Protein AF-A0A3D4WN07-F1 (afdb_monomer_lite)

Foldseek 3Di:
DLVCLLVLLVVLVVLLVVLVVVLVVLVPDDQDDDPVCPVLSVLSVLLNLLSVLLNLLSNLLSVLSVVLNPDDCPLCVLLSLLLVLLSLLSVLLSVLSSLLSVLSVLVSVVVVDPDPDDPVVVVSVVVNVVSLVVSLVSQLVSLVVSLVSLVVSVCVLCVNDPPDVVVLNVVLVVLSVCLNCLSPPDPPVVCVVPPDPPVCLLVVLSVLSNVLSVLSNCSSVVSSVVSCCSVPPDPDNSVPDDPCVSSVSSCSSNNSSSSSSSSSSSSSVSVVVVVVD

Radius of gyration: 20.55 Å; chains: 1; bounding box: 48×38×65 Å

pLDDT: mean 77.25, std 15.17, range [39.97, 95.69]

Secondary structure (DSSP, 8-state):
-HHHHHHHHHHHHHHHHHHHHHHHHHHHSPPP-STT-HHHHHHHHHHHHHHHHHHHHHHHHHHHHHHHHT--SSTTHHHHHHHHHHHHHHHHHHHHHHHHHHHHHHHHHHTT---SSTTHHHHHHHHHHHHHHHHHHHHHHHHHHHHHHHHHHHHHHTTT---SSTTHHHHHHHHHHHHHHHHHT-HHHHHHTT---GGGHHHHHHHHHHHHHHHHHHHHHHHHHHHHHHHHT--S-TTSS-THHHHHHHHHHHHHHHHHHHHHHHHHHHHHHTT--

Sequence (277 aa):
MIDAAGPLSQLAGVIAGFVFAGVIVLLSQPRPSTMGSQQTGSARLRALIPFFATFVAMGLNAYVFGLLAGEEIGDSCRRVWTAAAVASGMLAIGTVAAVCGIVLLVRAYLGREQLSVADNARTLDYLERTLTVTIRLLAVVAPGLLIQRVYEFLRVWYDGNLHGLGWMWIFVIAVGCVGIVAVTVNPRLVSRLVDGPADRQVDIFDRALFFAGVCTVLYSVAGTALVGFFLGVVPAEWNSTPSFVPWTVATLVVTLPTVAIIGYLYAIRGIVRLSDG

Structure (mmCIF, N/CA/C/O backbone):
data_AF-A0A3D4WN07-F1
#
_entry.id   AF-A0A3D4WN07-F1
#
loop_
_atom_site.group_PDB
_atom_site.id
_atom_site.type_symbol
_atom_site.label_atom_id
_atom_site.label_alt_id
_atom_site.label_comp_id
_atom_site.label_asym_id
_atom_site.label_entity_id
_atom_site.label_seq_id
_atom_site.pdbx_PDB_ins_code
_atom_site.Cartn_x
_atom_site.Cartn_y
_atom_site.Cartn_z
_atom_site.occupancy
_atom_site.B_iso_or_equiv
_atom_site.auth_seq_id
_atom_site.auth_comp_id
_atom_site.auth_asym_id
_atom_site.auth_atom_id
_atom_site.pdbx_PDB_model_num
ATOM 1 N N . MET A 1 1 ? 6.351 13.145 -13.037 1.00 61.50 1 MET A N 1
ATOM 2 C CA . MET A 1 1 ? 6.358 12.162 -11.922 1.00 61.50 1 MET A CA 1
ATOM 3 C C . MET A 1 1 ? 7.561 12.383 -11.021 1.00 61.50 1 MET A C 1
ATOM 5 O O . MET A 1 1 ? 7.361 12.465 -9.818 1.00 61.50 1 MET A O 1
ATOM 9 N N . ILE A 1 2 ? 8.764 12.542 -11.585 1.00 70.00 2 ILE A N 1
ATOM 10 C CA . ILE A 1 2 ? 9.983 12.865 -10.825 1.00 70.00 2 ILE A CA 1
ATOM 11 C C . ILE A 1 2 ? 9.819 14.152 -10.003 1.00 70.00 2 ILE A C 1
ATOM 13 O O . ILE A 1 2 ? 10.111 14.144 -8.814 1.00 70.00 2 ILE A O 1
ATOM 17 N N . ASP A 1 3 ? 9.189 15.190 -10.564 1.00 79.81 3 ASP A N 1
ATOM 18 C CA . ASP A 1 3 ? 8.926 16.444 -9.831 1.00 79.81 3 ASP A CA 1
ATOM 19 C C . ASP A 1 3 ? 8.076 16.249 -8.564 1.00 79.81 3 ASP A C 1
ATOM 21 O O . ASP A 1 3 ? 8.197 16.991 -7.593 1.00 79.81 3 ASP A O 1
ATOM 25 N N . ALA A 1 4 ? 7.214 15.227 -8.556 1.00 81.06 4 ALA A N 1
ATOM 26 C CA . ALA A 1 4 ? 6.387 14.886 -7.404 1.00 81.06 4 ALA A CA 1
ATOM 27 C C . ALA A 1 4 ? 7.084 13.913 -6.437 1.00 81.06 4 ALA A C 1
ATOM 29 O O . ALA A 1 4 ? 6.624 13.766 -5.308 1.00 81.06 4 ALA A O 1
ATOM 30 N N . ALA A 1 5 ? 8.181 13.259 -6.838 1.00 83.06 5 ALA A N 1
ATOM 31 C CA . ALA A 1 5 ? 8.874 12.267 -6.017 1.00 83.06 5 ALA A CA 1
ATOM 32 C C . ALA A 1 5 ? 9.474 12.892 -4.748 1.00 83.06 5 ALA A C 1
ATOM 34 O O . ALA A 1 5 ? 9.302 12.342 -3.663 1.00 83.06 5 ALA A O 1
ATOM 35 N N . GLY A 1 6 ? 10.084 14.078 -4.852 1.00 87.56 6 GLY A N 1
ATOM 36 C CA . GLY A 1 6 ? 10.612 14.812 -3.694 1.00 87.56 6 GLY A CA 1
ATOM 37 C C . GLY A 1 6 ? 9.535 15.133 -2.644 1.00 87.56 6 GLY A C 1
ATOM 38 O O . GLY A 1 6 ? 9.654 14.691 -1.498 1.00 87.56 6 GLY A O 1
ATOM 39 N N . PRO A 1 7 ? 8.442 15.828 -3.016 1.00 89.75 7 PRO A N 1
ATOM 40 C CA . PRO A 1 7 ? 7.317 16.075 -2.113 1.00 89.75 7 PRO A CA 1
ATOM 41 C C . PRO A 1 7 ? 6.691 14.795 -1.531 1.00 89.75 7 PRO A C 1
ATOM 43 O O . PRO A 1 7 ? 6.343 14.761 -0.350 1.00 89.75 7 PRO A O 1
ATOM 46 N N . LEU A 1 8 ? 6.572 13.722 -2.323 1.00 88.06 8 LEU A N 1
ATOM 47 C CA . LEU A 1 8 ? 6.038 12.436 -1.853 1.00 88.06 8 LEU A CA 1
ATOM 48 C C . LEU A 1 8 ? 6.973 11.737 -0.856 1.00 88.06 8 LEU A C 1
ATOM 50 O O . LEU A 1 8 ? 6.487 11.147 0.109 1.00 88.06 8 LEU A O 1
ATOM 54 N N . SER A 1 9 ? 8.292 11.838 -1.045 1.00 91.38 9 SER A N 1
ATOM 55 C CA . SER A 1 9 ? 9.294 11.343 -0.093 1.00 91.38 9 SER A CA 1
ATOM 56 C C . SER A 1 9 ? 9.154 12.041 1.261 1.00 91.38 9 SER A C 1
ATOM 58 O O . SER A 1 9 ? 9.056 11.378 2.295 1.00 91.38 9 SER A O 1
ATOM 60 N N . GLN A 1 10 ? 9.050 13.375 1.254 1.00 92.38 10 GLN A N 1
ATOM 61 C CA . GLN A 1 10 ? 8.862 14.168 2.470 1.00 92.38 10 GLN A CA 1
ATOM 62 C C . GLN A 1 10 ? 7.553 13.815 3.180 1.00 92.38 10 GLN A C 1
ATOM 64 O O . GLN A 1 10 ? 7.555 13.568 4.386 1.00 92.38 10 GLN A O 1
ATOM 69 N N . LEU A 1 11 ? 6.446 13.732 2.436 1.00 90.56 11 LEU A N 1
ATOM 70 C CA . LEU A 1 11 ? 5.147 13.344 2.983 1.00 90.56 11 LEU A CA 1
ATOM 71 C C . LEU A 1 11 ? 5.205 11.958 3.641 1.00 90.56 11 LEU A C 1
ATOM 73 O O . LEU A 1 11 ? 4.761 11.799 4.778 1.00 90.56 11 LEU A O 1
ATOM 77 N N . ALA A 1 12 ? 5.776 10.965 2.954 1.00 89.94 12 ALA A N 1
ATOM 78 C CA . ALA A 1 12 ? 5.927 9.615 3.490 1.00 89.94 12 ALA A CA 1
ATOM 79 C C . ALA A 1 12 ? 6.802 9.605 4.756 1.00 89.94 12 ALA A C 1
ATOM 81 O O . ALA A 1 12 ? 6.445 8.960 5.743 1.00 89.94 12 ALA A O 1
ATOM 82 N N . GLY A 1 13 ? 7.890 10.380 4.773 1.00 90.50 13 GLY A N 1
ATOM 83 C CA . GLY A 1 13 ? 8.758 10.533 5.940 1.00 90.50 13 GLY A CA 1
ATOM 84 C C . GLY A 1 13 ? 8.034 11.140 7.145 1.00 90.50 13 GLY A C 1
ATOM 85 O O . GLY A 1 13 ? 8.151 10.625 8.257 1.00 90.50 13 GLY A O 1
ATOM 86 N N . VAL A 1 14 ? 7.224 12.182 6.929 1.00 93.56 14 VAL A N 1
ATOM 87 C CA . VAL A 1 14 ? 6.410 12.807 7.986 1.00 93.56 14 VAL A CA 1
ATOM 88 C C . VAL A 1 14 ? 5.376 11.826 8.536 1.00 93.56 14 VAL A C 1
ATOM 90 O O . VAL A 1 14 ? 5.245 11.705 9.754 1.00 93.56 14 VAL A O 1
ATOM 93 N N . ILE A 1 15 ? 4.678 11.083 7.670 1.00 89.62 15 ILE A N 1
ATOM 94 C CA . ILE A 1 15 ? 3.710 10.063 8.103 1.00 89.62 15 ILE A CA 1
ATOM 95 C C . ILE A 1 15 ? 4.414 8.972 8.920 1.00 89.62 15 ILE A C 1
ATOM 97 O O . ILE A 1 15 ? 3.926 8.599 9.986 1.00 89.62 15 ILE A O 1
ATOM 101 N N . ALA A 1 16 ? 5.573 8.488 8.464 1.00 90.88 16 ALA A N 1
ATOM 102 C CA . ALA A 1 16 ? 6.355 7.492 9.190 1.00 90.88 16 ALA A CA 1
ATOM 103 C C . ALA A 1 16 ? 6.785 8.007 10.573 1.00 90.88 16 ALA A C 1
ATOM 105 O O . ALA A 1 16 ? 6.584 7.314 11.571 1.00 90.88 16 ALA A O 1
ATOM 106 N N . GLY A 1 17 ? 7.312 9.233 10.653 1.00 89.69 17 GLY A N 1
ATOM 107 C CA . GLY A 1 17 ? 7.715 9.860 11.914 1.00 89.69 17 GLY A CA 1
ATOM 108 C C . GLY A 1 17 ? 6.545 10.065 12.879 1.00 89.69 17 GLY A C 1
ATOM 109 O O . GLY A 1 17 ? 6.655 9.741 14.061 1.00 89.69 17 GLY A O 1
ATOM 110 N N . PHE A 1 18 ? 5.398 10.526 12.373 1.00 91.12 18 PHE A N 1
ATOM 111 C CA . PHE A 1 18 ? 4.176 10.683 13.163 1.00 91.12 18 PHE A CA 1
ATOM 112 C C . PHE A 1 18 ? 3.692 9.345 13.735 1.00 91.12 18 PHE A C 1
ATOM 114 O O . PHE A 1 18 ? 3.396 9.238 14.926 1.00 91.12 18 PHE A O 1
ATOM 121 N N . VAL A 1 19 ? 3.656 8.301 12.906 1.00 90.06 19 VAL A N 1
ATOM 122 C CA . VAL A 1 19 ? 3.249 6.960 13.337 1.00 90.06 19 VAL A CA 1
ATOM 123 C C . VAL A 1 19 ? 4.233 6.379 14.348 1.00 90.06 19 VAL A C 1
ATOM 125 O O . VAL A 1 19 ? 3.804 5.803 15.346 1.00 90.06 19 VAL A O 1
ATOM 128 N N . PHE A 1 20 ? 5.536 6.570 14.143 1.00 89.62 20 PHE A N 1
ATOM 129 C CA . PHE A 1 20 ? 6.558 6.154 15.099 1.00 89.62 20 PHE A CA 1
ATOM 130 C C . PHE A 1 20 ? 6.369 6.832 16.461 1.00 89.62 20 PHE A C 1
ATOM 132 O O . PHE A 1 20 ? 6.356 6.154 17.487 1.00 89.62 20 PHE A O 1
ATOM 139 N N . ALA A 1 21 ? 6.135 8.147 16.480 1.00 88.00 21 ALA A N 1
ATOM 140 C CA . ALA A 1 21 ? 5.827 8.867 17.712 1.00 88.00 21 ALA A CA 1
ATOM 141 C C . ALA A 1 21 ? 4.570 8.301 18.399 1.00 88.00 21 ALA A C 1
ATOM 143 O O . ALA A 1 21 ? 4.589 8.045 19.603 1.00 88.00 21 ALA A O 1
ATOM 144 N N . GLY A 1 22 ? 3.508 8.020 17.635 1.00 82.81 22 GLY A N 1
ATOM 145 C CA . GLY A 1 22 ? 2.294 7.378 18.147 1.00 82.81 22 GLY A CA 1
ATOM 146 C C . GLY A 1 22 ? 2.547 5.993 18.757 1.00 82.81 22 GLY A C 1
ATOM 147 O O . GLY A 1 22 ? 2.014 5.680 19.821 1.00 82.81 22 GLY A O 1
ATOM 148 N N . VAL A 1 23 ? 3.409 5.183 18.136 1.00 85.44 23 VAL A N 1
ATOM 149 C CA . VAL A 1 23 ? 3.842 3.877 18.661 1.00 85.44 23 VAL A CA 1
ATOM 150 C C . VAL A 1 23 ? 4.575 4.033 19.993 1.00 85.44 23 VAL A C 1
ATOM 152 O O . VAL A 1 23 ? 4.257 3.318 20.942 1.00 85.44 23 VAL A O 1
ATOM 155 N N . ILE A 1 24 ? 5.510 4.979 20.102 1.00 86.12 24 ILE A N 1
ATOM 156 C CA . ILE A 1 24 ? 6.238 5.230 21.354 1.00 86.12 24 ILE A CA 1
ATOM 157 C C . ILE A 1 24 ? 5.282 5.666 22.465 1.00 86.12 24 ILE A C 1
ATOM 159 O O . ILE A 1 24 ? 5.352 5.123 23.565 1.00 86.12 24 ILE A O 1
ATOM 163 N N . VAL A 1 25 ? 4.345 6.573 22.172 1.00 83.62 25 VAL A N 1
ATOM 164 C CA . VAL A 1 25 ? 3.319 7.002 23.136 1.00 83.62 25 VAL A CA 1
ATOM 165 C C . VAL A 1 25 ? 2.456 5.822 23.585 1.00 83.62 25 VAL A C 1
ATOM 167 O O . VAL A 1 25 ? 2.126 5.708 24.763 1.00 83.62 25 VAL A O 1
ATOM 170 N N . LEU A 1 26 ? 2.102 4.910 22.678 1.00 76.75 26 LEU A N 1
ATOM 171 C CA . LEU A 1 26 ? 1.334 3.714 23.025 1.00 76.75 26 LEU A CA 1
ATOM 172 C C . LEU A 1 26 ? 2.102 2.754 23.932 1.00 76.75 26 LEU A C 1
ATOM 174 O O . LEU A 1 26 ? 1.510 2.182 24.849 1.00 76.75 26 LEU A O 1
ATOM 178 N N . LEU A 1 27 ? 3.400 2.588 23.681 1.00 80.94 27 LEU A N 1
ATOM 179 C CA . LEU A 1 27 ? 4.283 1.728 24.466 1.00 80.94 27 LEU A CA 1
ATOM 180 C C . LEU A 1 27 ? 4.651 2.343 25.823 1.00 80.94 27 LEU A C 1
ATOM 182 O O . LEU A 1 27 ? 4.877 1.602 26.776 1.00 80.94 27 LEU A O 1
ATOM 186 N N . SER A 1 28 ? 4.681 3.674 25.936 1.00 81.00 28 SER A N 1
ATOM 187 C CA . SER A 1 28 ? 5.005 4.369 27.186 1.00 81.00 28 SER A CA 1
ATOM 188 C C . SER A 1 28 ? 3.854 4.380 28.195 1.00 81.00 28 SER A C 1
ATOM 190 O O . SER A 1 28 ? 4.057 4.740 29.353 1.00 81.00 28 SER A O 1
ATOM 192 N N . GLN A 1 29 ? 2.631 4.018 27.789 1.00 72.75 29 GLN A N 1
ATOM 193 C CA . GLN A 1 29 ? 1.500 3.953 28.711 1.00 72.75 29 GLN A CA 1
ATOM 194 C C . GLN A 1 29 ? 1.543 2.674 29.570 1.00 72.75 29 GLN A C 1
ATOM 196 O O . GLN A 1 29 ? 1.674 1.579 29.021 1.00 72.75 29 GLN A O 1
ATOM 201 N N . PRO A 1 30 ? 1.337 2.771 30.900 1.00 62.44 30 PRO A N 1
ATOM 202 C CA . PRO A 1 30 ? 1.294 1.608 31.783 1.00 62.44 30 PRO A CA 1
ATOM 203 C C . PRO A 1 30 ? 0.254 0.577 31.328 1.00 62.44 30 PRO A C 1
ATOM 205 O O . PRO A 1 30 ? -0.893 0.922 31.015 1.00 62.44 30 PRO A O 1
ATOM 208 N N . ARG A 1 31 ? 0.654 -0.700 31.305 1.00 59.12 31 ARG A N 1
ATOM 209 C CA . ARG A 1 31 ? -0.221 -1.830 30.965 1.00 59.12 31 ARG A CA 1
ATOM 210 C C . ARG A 1 31 ? -1.342 -1.913 32.019 1.00 59.12 31 ARG A C 1
ATOM 212 O O . ARG A 1 31 ? -1.016 -1.969 33.204 1.00 59.12 31 ARG A O 1
ATOM 219 N N . PRO A 1 32 ? -2.635 -1.892 31.642 1.00 53.62 32 PRO A N 1
ATOM 220 C CA . PRO A 1 32 ? -3.716 -1.987 32.619 1.00 53.62 32 PRO A CA 1
ATOM 221 C C . PRO A 1 32 ? -3.651 -3.353 33.320 1.00 53.62 32 PRO A C 1
ATOM 223 O O . PRO A 1 32 ? -3.557 -4.389 32.664 1.00 53.62 32 PRO A O 1
ATOM 226 N N . SER A 1 33 ? -3.607 -3.330 34.652 1.00 44.44 33 SER A N 1
ATOM 227 C CA . SER A 1 33 ? -3.209 -4.440 35.527 1.00 44.44 33 SER A CA 1
ATOM 228 C C . SER A 1 33 ? -4.378 -5.207 36.160 1.00 44.44 33 SER A C 1
ATOM 230 O O . SER A 1 33 ? -4.194 -5.862 37.182 1.00 44.44 33 SER A O 1
ATOM 232 N N . THR A 1 34 ? -5.582 -5.169 35.587 1.00 43.00 34 THR A N 1
ATOM 233 C CA . THR A 1 34 ? -6.771 -5.779 36.209 1.00 43.00 34 THR A CA 1
ATOM 234 C C . THR A 1 34 ? -7.441 -6.815 35.313 1.00 43.00 34 THR A C 1
ATOM 236 O O . THR A 1 34 ? -7.648 -6.605 34.128 1.00 43.00 34 THR A O 1
ATOM 239 N N . MET A 1 35 ? -7.817 -7.957 35.891 1.00 42.22 35 MET A N 1
ATOM 240 C CA . MET A 1 35 ? -8.358 -9.147 35.211 1.00 42.22 35 MET A CA 1
ATOM 241 C C . MET A 1 35 ? -9.639 -8.933 34.369 1.00 42.22 35 MET A C 1
ATOM 243 O O . MET A 1 35 ? -10.018 -9.832 33.631 1.00 42.22 35 MET A O 1
ATOM 247 N N . GLY A 1 36 ? -10.273 -7.752 34.397 1.00 42.31 36 GLY A N 1
ATOM 248 C CA . GLY A 1 36 ? -11.342 -7.359 33.460 1.00 42.31 36 GLY A CA 1
ATOM 249 C C . GLY A 1 36 ? -10.858 -6.654 32.178 1.00 42.31 36 GLY A C 1
ATOM 250 O O . GLY A 1 36 ? -11.645 -6.422 31.268 1.00 42.31 36 GLY A O 1
ATOM 251 N N . SER A 1 37 ? -9.566 -6.312 32.076 1.00 44.50 37 SER A N 1
ATOM 252 C CA . SER A 1 37 ? -8.971 -5.496 31.002 1.00 44.50 37 SER A CA 1
ATOM 253 C C . SER A 1 37 ? -8.241 -6.302 29.919 1.00 44.50 37 SER A C 1
ATOM 255 O O . SER A 1 37 ? -7.435 -5.753 29.162 1.00 44.50 37 SER A O 1
ATOM 257 N N . GLN A 1 38 ? -8.467 -7.616 29.846 1.00 48.12 38 GLN A N 1
ATOM 258 C CA . GLN A 1 38 ? -7.781 -8.487 28.885 1.00 48.12 38 GLN A CA 1
ATOM 259 C C . GLN A 1 38 ? -8.187 -8.148 27.435 1.00 48.12 38 GLN A C 1
ATOM 261 O O . GLN A 1 38 ? -7.332 -8.091 26.548 1.00 48.12 38 GLN A O 1
ATOM 266 N N . GLN A 1 39 ? -9.456 -7.774 27.212 1.00 49.41 39 GLN A N 1
ATOM 267 C CA . GLN A 1 39 ? -9.948 -7.267 25.924 1.00 49.41 39 GLN A CA 1
ATOM 268 C C . GLN A 1 39 ? -9.325 -5.911 25.545 1.00 49.41 39 GLN A C 1
ATOM 270 O O . GLN A 1 39 ? -8.860 -5.745 24.417 1.00 49.41 39 GLN A O 1
ATOM 275 N N . THR A 1 40 ? -9.215 -4.959 26.474 1.00 49.38 40 THR A N 1
ATOM 276 C CA . THR A 1 40 ? -8.638 -3.623 26.213 1.00 49.38 40 THR A CA 1
ATOM 277 C C . THR A 1 40 ? -7.120 -3.656 26.011 1.00 49.38 40 THR A C 1
ATOM 279 O O . THR A 1 40 ? -6.588 -2.919 25.177 1.00 49.38 40 THR A O 1
ATOM 282 N N . GLY A 1 41 ? -6.408 -4.549 26.709 1.00 51.00 41 GLY A N 1
ATOM 283 C CA . GLY A 1 41 ? -4.991 -4.826 26.457 1.00 51.00 41 GLY A CA 1
ATOM 284 C C . GLY A 1 41 ? -4.747 -5.413 25.063 1.00 51.00 41 GLY A C 1
ATOM 285 O O . GLY A 1 41 ? -3.813 -4.993 24.377 1.00 51.00 41 GLY A O 1
ATOM 286 N N . SER A 1 42 ? -5.624 -6.318 24.608 1.00 62.06 42 SER A N 1
ATOM 287 C CA . SER A 1 42 ? -5.562 -6.887 23.253 1.00 62.06 42 SER A CA 1
ATOM 288 C C . SER A 1 42 ? -5.813 -5.835 22.164 1.00 62.06 42 SER A C 1
ATOM 290 O O . SER A 1 42 ? -5.114 -5.821 21.156 1.00 62.06 42 SER A O 1
ATOM 292 N N . ALA A 1 43 ? -6.721 -4.878 22.390 1.00 65.75 43 ALA A N 1
ATOM 293 C CA . ALA A 1 43 ? -7.061 -3.838 21.416 1.00 65.75 43 ALA A CA 1
ATOM 294 C C . ALA A 1 43 ? -5.891 -2.883 21.105 1.00 65.75 43 ALA A C 1
ATOM 296 O O . ALA A 1 43 ? -5.688 -2.498 19.953 1.00 65.75 43 ALA A O 1
ATOM 297 N N . ARG A 1 44 ? -5.067 -2.546 22.107 1.00 68.00 44 ARG A N 1
ATOM 298 C CA . ARG A 1 44 ? -3.852 -1.731 21.906 1.00 68.00 44 ARG A CA 1
ATOM 299 C C . ARG A 1 44 ? -2.780 -2.480 21.122 1.00 68.00 44 ARG A C 1
ATOM 301 O O . ARG A 1 44 ? -2.180 -1.918 20.211 1.00 68.00 44 ARG A O 1
ATOM 308 N N . LEU A 1 45 ? -2.575 -3.755 21.451 1.00 72.19 45 LEU A N 1
ATOM 309 C CA . LEU A 1 45 ? -1.672 -4.642 20.714 1.00 72.19 45 LEU A CA 1
ATOM 310 C C . LEU A 1 45 ? -2.122 -4.810 19.256 1.00 72.19 45 LEU A C 1
ATOM 312 O O . LEU A 1 45 ? -1.288 -4.768 18.355 1.00 72.19 45 LEU A O 1
ATOM 316 N N . ARG A 1 46 ? -3.436 -4.894 19.010 1.00 79.31 46 ARG A N 1
ATOM 317 C CA . ARG A 1 46 ? -4.011 -4.903 17.657 1.00 79.31 46 ARG A CA 1
ATOM 318 C C . ARG A 1 46 ? -3.696 -3.627 16.894 1.00 79.31 46 ARG A C 1
ATOM 320 O O . ARG A 1 46 ? -3.255 -3.722 15.760 1.00 79.31 46 ARG A O 1
ATOM 327 N N . ALA A 1 47 ? -3.863 -2.448 17.497 1.00 81.50 47 ALA A N 1
ATOM 328 C CA . ALA A 1 47 ? -3.540 -1.174 16.845 1.00 81.50 47 ALA A CA 1
ATOM 329 C C . ALA A 1 47 ? -2.040 -1.027 16.518 1.00 81.50 47 ALA A C 1
ATOM 331 O O . ALA A 1 47 ? -1.679 -0.361 15.549 1.00 81.50 47 ALA A O 1
ATOM 332 N N . LEU A 1 48 ? -1.163 -1.687 17.279 1.00 84.62 48 LEU A N 1
ATOM 333 C CA . LEU A 1 48 ? 0.284 -1.640 17.070 1.00 84.62 48 LEU A CA 1
ATOM 334 C C . LEU A 1 48 ? 0.715 -2.277 15.739 1.00 84.62 48 LEU A C 1
ATOM 336 O O . LEU A 1 48 ? 1.621 -1.767 15.085 1.00 84.62 48 LEU A O 1
ATOM 340 N N . ILE A 1 49 ? 0.052 -3.360 15.318 1.00 87.56 49 ILE A N 1
ATOM 341 C CA . ILE A 1 49 ? 0.361 -4.095 14.079 1.00 87.56 49 ILE A CA 1
ATOM 342 C C . ILE A 1 49 ? 0.287 -3.189 12.832 1.00 87.56 49 ILE A C 1
ATOM 344 O O . ILE A 1 49 ? 1.292 -3.072 12.126 1.00 87.56 49 ILE A O 1
ATOM 348 N N . PRO A 1 50 ? -0.847 -2.524 12.526 1.00 89.94 50 PRO A N 1
ATOM 349 C CA . PRO A 1 50 ? -0.937 -1.628 11.382 1.00 89.94 50 PRO A CA 1
ATOM 350 C C . PRO A 1 50 ? -0.044 -0.394 11.529 1.00 89.94 50 PRO A C 1
ATOM 352 O O . PRO A 1 50 ? 0.478 0.067 10.519 1.00 89.94 50 PRO A O 1
ATOM 355 N N . PHE A 1 51 ? 0.202 0.120 12.740 1.00 90.69 5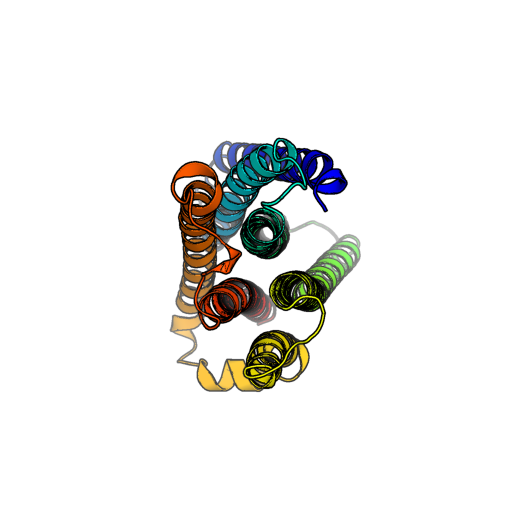1 PHE A N 1
ATOM 356 C CA . PHE A 1 51 ? 1.139 1.234 12.917 1.00 90.69 51 PHE A CA 1
ATOM 357 C C . PHE A 1 51 ? 2.580 0.840 12.599 1.00 90.69 51 PHE A C 1
ATOM 359 O O . PHE A 1 51 ? 3.255 1.550 11.859 1.00 90.69 51 PHE A O 1
ATOM 366 N N . PHE A 1 52 ? 3.047 -0.312 13.077 1.00 91.50 52 PHE A N 1
ATOM 367 C CA . PHE A 1 52 ? 4.381 -0.796 12.738 1.00 91.50 52 PHE A CA 1
ATOM 368 C C . PHE A 1 52 ? 4.508 -1.078 11.235 1.00 91.50 52 PHE A C 1
ATOM 370 O O . PHE A 1 52 ? 5.472 -0.652 10.601 1.00 91.50 52 PHE A O 1
ATOM 377 N N . ALA A 1 53 ? 3.497 -1.720 10.640 1.00 93.25 53 ALA A N 1
ATOM 378 C CA . ALA A 1 53 ? 3.449 -1.948 9.198 1.00 93.25 53 ALA A CA 1
ATOM 379 C C . ALA A 1 53 ? 3.487 -0.630 8.405 1.00 93.25 53 ALA A C 1
ATOM 381 O O . ALA A 1 53 ? 4.216 -0.528 7.422 1.00 93.25 53 ALA A O 1
ATOM 382 N N . THR A 1 54 ? 2.762 0.393 8.864 1.00 94.62 54 THR A N 1
ATOM 383 C CA . THR A 1 54 ? 2.775 1.739 8.273 1.00 94.62 54 THR A CA 1
ATOM 384 C C . THR A 1 54 ? 4.139 2.395 8.394 1.00 94.62 54 THR A C 1
ATOM 386 O O . THR A 1 54 ? 4.616 2.955 7.416 1.00 94.62 54 THR A O 1
ATOM 389 N N . PHE A 1 55 ? 4.771 2.335 9.569 1.00 94.44 55 PHE A N 1
ATOM 390 C CA . PHE A 1 55 ? 6.096 2.908 9.793 1.00 94.44 55 PHE A CA 1
ATOM 391 C C . PHE A 1 55 ? 7.120 2.321 8.819 1.00 94.44 55 PHE A C 1
ATOM 393 O O . PHE A 1 55 ? 7.823 3.069 8.145 1.00 94.44 55 PHE A O 1
ATOM 400 N N . VAL A 1 56 ? 7.148 0.992 8.690 1.00 94.88 56 VAL A N 1
ATOM 401 C CA . VAL A 1 56 ? 8.043 0.309 7.750 1.00 94.88 56 VAL A CA 1
ATOM 402 C C . VAL A 1 56 ? 7.698 0.677 6.308 1.00 94.88 56 VAL A C 1
ATOM 404 O O . VAL A 1 56 ? 8.587 1.068 5.556 1.00 94.88 56 VAL A O 1
ATOM 407 N N . ALA A 1 57 ? 6.420 0.599 5.924 1.00 95.38 57 ALA A N 1
ATOM 408 C CA . ALA A 1 57 ? 5.987 0.902 4.565 1.00 95.38 57 ALA A CA 1
ATOM 409 C C . ALA A 1 57 ? 6.318 2.340 4.165 1.00 95.38 57 ALA A C 1
ATOM 411 O O . ALA A 1 57 ? 6.946 2.557 3.136 1.00 95.38 57 ALA A O 1
ATOM 412 N N . MET A 1 58 ? 5.952 3.317 4.992 1.00 95.31 58 MET A N 1
ATOM 413 C CA . MET A 1 58 ? 6.156 4.736 4.712 1.00 95.31 58 MET A CA 1
ATOM 414 C C . MET A 1 58 ? 7.617 5.162 4.853 1.00 95.31 58 MET A C 1
ATOM 416 O O . MET A 1 58 ? 8.075 5.963 4.048 1.00 95.31 58 MET A O 1
ATOM 420 N N . GLY A 1 59 ? 8.371 4.610 5.807 1.00 93.81 59 GLY A N 1
ATOM 421 C CA . GLY A 1 59 ? 9.799 4.899 5.954 1.00 93.81 59 GLY A CA 1
ATOM 422 C C . GLY A 1 59 ? 10.610 4.402 4.758 1.00 93.81 59 GLY A C 1
ATOM 423 O O . GLY A 1 59 ? 11.390 5.153 4.173 1.00 93.81 59 GLY A O 1
ATOM 424 N N . LEU A 1 60 ? 10.362 3.161 4.329 1.00 95.12 60 LEU A N 1
ATOM 425 C CA . LEU A 1 60 ? 10.978 2.611 3.123 1.00 95.12 60 LEU A CA 1
ATOM 426 C C . LEU A 1 60 ? 10.502 3.330 1.857 1.00 95.12 60 LEU A C 1
ATOM 428 O O . LEU A 1 60 ? 11.295 3.591 0.957 1.00 95.12 60 LEU A O 1
ATOM 432 N N . ASN A 1 61 ? 9.227 3.713 1.797 1.00 94.94 61 ASN A N 1
ATOM 433 C CA . ASN A 1 61 ? 8.687 4.464 0.671 1.00 94.94 61 ASN A CA 1
ATOM 434 C C . ASN A 1 61 ? 9.279 5.882 0.584 1.00 94.94 61 ASN A C 1
ATOM 436 O O . ASN A 1 61 ? 9.545 6.362 -0.513 1.00 94.94 61 ASN A O 1
ATOM 440 N N . ALA A 1 62 ? 9.547 6.534 1.720 1.00 94.56 62 ALA A N 1
ATOM 441 C CA . ALA A 1 62 ? 10.247 7.815 1.765 1.00 94.56 62 ALA A CA 1
ATOM 442 C C . ALA A 1 62 ? 11.662 7.691 1.187 1.00 94.56 62 ALA A C 1
ATOM 444 O O . ALA A 1 62 ? 12.056 8.506 0.352 1.00 94.56 62 ALA A O 1
ATOM 445 N N . TYR A 1 63 ? 12.388 6.637 1.569 1.00 93.94 63 TYR A N 1
ATOM 446 C CA . TYR A 1 63 ? 13.698 6.317 1.002 1.00 93.94 63 TYR A CA 1
ATOM 447 C C . TYR A 1 63 ? 13.621 6.075 -0.513 1.00 93.94 63 TYR A C 1
ATOM 449 O O . TYR A 1 63 ? 14.346 6.712 -1.273 1.00 93.94 63 TYR A O 1
ATOM 457 N N . VAL A 1 64 ? 12.693 5.226 -0.965 1.00 93.25 64 VAL A N 1
ATOM 458 C CA . VAL A 1 64 ? 12.491 4.909 -2.387 1.00 93.25 64 VAL A CA 1
ATOM 459 C C . VAL A 1 64 ? 12.150 6.155 -3.209 1.00 93.25 64 VAL A C 1
ATOM 461 O O . VAL A 1 64 ? 12.767 6.386 -4.245 1.00 93.25 64 VAL A O 1
ATOM 464 N N . PHE A 1 65 ? 11.211 6.990 -2.760 1.00 92.25 65 PHE A N 1
ATOM 465 C CA . PHE A 1 65 ? 10.899 8.242 -3.453 1.00 92.25 65 PHE A CA 1
ATOM 466 C C . PHE A 1 65 ? 12.059 9.243 -3.412 1.00 92.25 65 PHE A C 1
ATOM 468 O O . PHE A 1 65 ? 12.217 10.011 -4.356 1.00 92.25 65 PHE A O 1
ATOM 475 N N . GLY A 1 66 ? 12.892 9.207 -2.367 1.00 90.25 66 GLY A N 1
ATOM 476 C CA . GLY A 1 66 ? 14.131 9.982 -2.296 1.00 90.25 66 GLY A CA 1
ATOM 477 C C . GLY A 1 66 ? 15.139 9.564 -3.368 1.00 90.25 66 GLY A C 1
ATOM 478 O O . GLY A 1 66 ? 15.711 10.428 -4.024 1.00 90.25 66 GLY A O 1
ATOM 479 N N . LEU A 1 67 ? 15.293 8.256 -3.610 1.00 89.75 67 LEU A N 1
ATOM 480 C CA . LEU A 1 67 ? 16.101 7.745 -4.724 1.00 89.75 67 LEU A CA 1
ATOM 481 C C . LEU A 1 67 ? 15.526 8.183 -6.076 1.00 89.75 67 LEU A C 1
ATOM 483 O O . LEU A 1 67 ? 16.253 8.702 -6.913 1.00 89.75 67 LEU A O 1
ATOM 487 N N . LEU A 1 68 ? 14.212 8.033 -6.269 1.00 89.25 68 LEU A N 1
ATOM 488 C CA . LEU A 1 68 ? 13.542 8.405 -7.521 1.00 89.25 68 LEU A CA 1
ATOM 489 C C . LEU A 1 68 ? 13.621 9.902 -7.832 1.00 89.25 68 LEU A C 1
ATOM 491 O O . LEU A 1 68 ? 13.609 10.274 -9.000 1.00 89.25 68 LEU A O 1
ATOM 495 N N . ALA A 1 69 ? 13.683 10.758 -6.810 1.00 87.25 69 ALA A N 1
ATOM 496 C CA . ALA A 1 69 ? 13.845 12.198 -6.985 1.00 87.25 69 ALA A CA 1
ATOM 497 C C . ALA A 1 69 ? 15.244 12.584 -7.497 1.00 87.25 69 ALA A C 1
ATOM 499 O O . ALA A 1 69 ? 15.397 13.663 -8.061 1.00 87.25 69 ALA A O 1
ATOM 500 N N . GLY A 1 70 ? 16.248 11.724 -7.295 1.00 81.12 70 GLY A N 1
ATOM 501 C CA . GLY A 1 70 ? 17.615 11.926 -7.776 1.00 81.12 70 GLY A CA 1
ATOM 502 C C . GLY A 1 70 ? 17.883 11.389 -9.186 1.00 81.12 70 GLY A C 1
ATOM 503 O O . GLY A 1 70 ? 18.995 11.544 -9.678 1.00 81.12 70 GLY A O 1
ATOM 504 N N . GLU A 1 71 ? 16.903 10.748 -9.829 1.00 81.25 71 GLU A N 1
ATOM 505 C CA . GLU A 1 71 ? 17.044 10.167 -11.170 1.00 81.25 71 GLU A CA 1
ATOM 506 C C . GLU A 1 71 ? 16.695 11.183 -12.274 1.00 81.25 71 GLU A C 1
ATOM 508 O O . GLU A 1 71 ? 15.713 11.919 -12.174 1.00 81.25 71 GLU A O 1
ATOM 513 N N . GLU A 1 72 ? 17.456 11.186 -13.373 1.00 69.44 72 GLU A N 1
ATOM 514 C CA . GLU A 1 72 ? 17.200 12.040 -14.544 1.00 69.44 72 GLU A CA 1
ATOM 515 C C . GLU A 1 72 ? 16.303 11.334 -15.588 1.00 69.44 72 GLU A C 1
ATOM 517 O O . GLU A 1 72 ? 16.457 10.143 -15.867 1.00 69.44 72 GLU A O 1
ATOM 522 N N . ILE A 1 73 ? 15.372 12.071 -16.219 1.00 64.50 73 ILE A N 1
ATOM 523 C CA . ILE A 1 73 ? 14.357 11.559 -17.182 1.00 64.50 73 ILE A CA 1
ATOM 524 C C . ILE A 1 73 ? 14.962 11.260 -18.576 1.00 64.50 73 ILE A C 1
ATOM 526 O O . ILE A 1 73 ? 14.273 11.337 -19.586 1.00 64.50 73 ILE A O 1
ATOM 530 N N . GLY A 1 74 ? 16.254 10.946 -18.674 1.00 65.12 74 GLY A N 1
ATOM 531 C CA . GLY A 1 74 ? 16.896 10.600 -19.949 1.00 65.12 74 GLY A CA 1
ATOM 532 C C . GLY A 1 74 ? 16.428 9.246 -20.512 1.00 65.12 74 GLY A C 1
ATOM 533 O O . GLY A 1 74 ? 15.286 8.818 -20.334 1.00 65.12 74 GLY A O 1
ATOM 534 N N . ASP A 1 75 ? 17.345 8.493 -21.121 1.00 56.19 75 ASP A N 1
ATOM 535 C CA . ASP A 1 75 ? 17.078 7.174 -21.735 1.00 56.19 75 ASP A CA 1
ATOM 536 C C . ASP A 1 75 ? 16.525 6.101 -20.763 1.00 56.19 75 ASP A C 1
ATOM 538 O O . ASP A 1 75 ? 16.120 5.013 -21.169 1.00 56.19 75 ASP A O 1
ATOM 542 N N . SER A 1 76 ? 16.455 6.402 -19.462 1.00 63.50 76 SER A N 1
ATOM 543 C CA . SER A 1 76 ? 15.987 5.508 -18.394 1.00 63.50 76 SER A CA 1
ATOM 544 C C . SER A 1 76 ? 14.511 5.696 -18.006 1.00 63.50 76 SER A C 1
ATOM 546 O O . SER A 1 76 ? 14.088 5.244 -16.941 1.00 63.50 76 SER A O 1
ATOM 548 N N . CYS A 1 77 ? 13.690 6.324 -18.855 1.00 81.56 77 CYS A N 1
ATOM 549 C CA . CYS A 1 77 ? 12.282 6.618 -18.553 1.00 81.56 77 CYS A CA 1
ATOM 550 C C . CYS A 1 77 ? 11.496 5.370 -18.084 1.00 81.56 77 CYS A C 1
ATOM 552 O O . CYS A 1 77 ? 10.877 5.375 -17.018 1.00 81.56 77 CYS A O 1
ATOM 554 N N . ARG A 1 78 ? 11.603 4.241 -18.796 1.00 85.06 78 ARG A N 1
ATOM 555 C CA . ARG A 1 78 ? 10.908 2.983 -18.449 1.00 85.06 78 ARG A CA 1
ATOM 556 C C . ARG A 1 78 ? 11.289 2.437 -17.066 1.00 85.06 78 ARG A C 1
ATOM 558 O O . ARG A 1 78 ? 10.420 1.973 -16.322 1.00 85.06 78 ARG A O 1
ATOM 565 N N . ARG A 1 79 ? 12.564 2.553 -16.687 1.00 85.50 79 ARG A N 1
ATOM 566 C CA . ARG A 1 79 ? 13.082 2.145 -15.373 1.00 85.50 79 ARG A CA 1
ATOM 567 C C . ARG A 1 79 ? 12.432 2.932 -14.245 1.00 85.50 79 ARG A C 1
ATOM 569 O O . ARG A 1 79 ? 11.875 2.342 -13.319 1.00 85.50 79 ARG A O 1
ATOM 576 N N . VAL A 1 80 ? 12.473 4.260 -14.348 1.00 87.12 80 VAL A N 1
ATOM 577 C CA . VAL A 1 80 ? 11.959 5.161 -13.309 1.00 87.12 80 VAL A CA 1
ATOM 578 C C . VAL A 1 80 ? 10.459 4.949 -13.109 1.00 87.12 80 VAL A C 1
ATOM 580 O O . VAL A 1 80 ? 10.003 4.831 -11.974 1.00 87.12 80 VAL A O 1
ATOM 583 N N . TRP A 1 81 ? 9.691 4.801 -14.193 1.00 88.81 81 TRP A N 1
ATOM 584 C CA . TRP A 1 81 ? 8.253 4.525 -14.108 1.00 88.81 81 TRP A CA 1
ATOM 585 C C . TRP A 1 81 ? 7.933 3.165 -13.476 1.00 88.81 81 TRP A C 1
ATOM 587 O O . TRP A 1 81 ? 6.969 3.060 -12.718 1.00 88.81 81 TRP A O 1
ATOM 597 N N . THR A 1 82 ? 8.757 2.140 -13.720 1.00 89.81 82 THR A N 1
ATOM 598 C CA . THR A 1 82 ? 8.606 0.823 -13.075 1.00 89.81 82 THR A CA 1
ATOM 599 C C . THR A 1 82 ? 8.808 0.928 -11.567 1.00 89.81 82 THR A C 1
ATOM 601 O O . THR A 1 82 ? 7.974 0.477 -10.781 1.00 89.81 82 THR A O 1
ATOM 604 N N . ALA A 1 83 ? 9.902 1.566 -11.151 1.00 90.94 83 ALA A N 1
ATOM 605 C CA . ALA A 1 83 ? 10.221 1.742 -9.743 1.00 90.94 83 ALA A CA 1
ATOM 606 C C . ALA A 1 83 ? 9.177 2.614 -9.021 1.00 90.94 83 ALA A C 1
ATOM 608 O O . ALA A 1 83 ? 8.760 2.313 -7.901 1.00 90.94 83 ALA A O 1
ATOM 609 N N . ALA A 1 84 ? 8.673 3.646 -9.692 1.00 90.75 84 ALA A N 1
ATOM 610 C CA . ALA A 1 84 ? 7.663 4.530 -9.137 1.00 90.75 84 ALA A CA 1
ATOM 611 C C . ALA A 1 84 ? 6.265 3.880 -9.042 1.00 90.75 84 ALA A C 1
ATOM 613 O O . ALA A 1 84 ? 5.496 4.206 -8.131 1.00 90.75 84 ALA A O 1
ATOM 614 N N . ALA A 1 85 ? 5.936 2.919 -9.915 1.00 92.31 85 ALA A N 1
ATOM 615 C CA . ALA A 1 85 ? 4.736 2.092 -9.767 1.00 92.31 85 ALA A CA 1
ATOM 616 C C . ALA A 1 85 ? 4.801 1.243 -8.485 1.00 92.31 85 ALA A C 1
ATOM 618 O O . ALA A 1 85 ? 3.848 1.224 -7.704 1.00 92.31 85 ALA A O 1
ATOM 619 N N . VAL A 1 86 ? 5.950 0.616 -8.213 1.00 94.00 86 VAL A N 1
ATOM 620 C CA . VAL A 1 86 ? 6.179 -0.173 -6.989 1.00 94.00 86 VAL A CA 1
ATOM 621 C C . VAL A 1 86 ? 6.044 0.694 -5.737 1.00 94.00 86 VAL A C 1
ATOM 623 O O . VAL A 1 86 ? 5.283 0.335 -4.831 1.00 94.00 86 VAL A O 1
ATOM 626 N N . ALA A 1 87 ? 6.692 1.864 -5.728 1.00 93.38 87 ALA A N 1
ATOM 627 C CA . ALA A 1 87 ? 6.603 2.859 -4.655 1.00 93.38 87 ALA A CA 1
ATOM 628 C C . ALA A 1 87 ? 5.157 3.329 -4.409 1.00 93.38 87 ALA A C 1
ATOM 630 O O . ALA A 1 87 ? 4.688 3.420 -3.274 1.00 93.38 87 ALA A O 1
ATOM 631 N N . SER A 1 88 ? 4.387 3.545 -5.479 1.00 92.38 88 SER A N 1
ATOM 632 C CA . SER A 1 88 ? 2.969 3.914 -5.376 1.00 92.38 88 SER A CA 1
ATOM 633 C C . SER A 1 88 ? 2.138 2.834 -4.673 1.00 92.38 88 SER A C 1
ATOM 635 O O . SER A 1 88 ? 1.253 3.157 -3.880 1.00 92.38 88 SER A O 1
ATOM 637 N N . GLY A 1 89 ? 2.453 1.554 -4.896 1.00 92.31 89 GLY A N 1
ATOM 638 C CA . GLY A 1 89 ? 1.846 0.453 -4.149 1.00 92.31 89 GLY A CA 1
ATOM 639 C C . GLY A 1 89 ? 2.152 0.506 -2.650 1.00 92.31 89 GLY A C 1
ATOM 640 O O . GLY A 1 89 ? 1.252 0.279 -1.842 1.00 92.31 89 GLY A O 1
ATOM 641 N N . MET A 1 90 ? 3.384 0.879 -2.274 1.00 94.56 90 MET A N 1
ATOM 642 C CA . MET A 1 90 ? 3.809 1.020 -0.872 1.00 94.56 90 MET A CA 1
ATOM 643 C C . MET A 1 90 ? 3.073 2.177 -0.191 1.00 94.56 90 MET A C 1
ATOM 645 O O . MET A 1 90 ? 2.600 2.043 0.938 1.00 94.56 90 MET A O 1
ATOM 649 N N . LEU A 1 91 ? 2.909 3.293 -0.909 1.00 92.50 91 LEU A N 1
ATOM 650 C CA . LEU A 1 91 ? 2.123 4.437 -0.453 1.00 92.50 91 LEU A CA 1
ATOM 651 C C . LEU A 1 91 ? 0.663 4.034 -0.183 1.00 92.50 91 LEU A C 1
ATOM 653 O O . LEU A 1 91 ? 0.118 4.352 0.876 1.00 92.50 91 LEU A O 1
ATOM 657 N N . ALA A 1 92 ? 0.036 3.317 -1.122 1.00 92.44 92 ALA A N 1
ATOM 658 C CA . ALA A 1 92 ? -1.365 2.916 -1.030 1.00 92.44 92 ALA A CA 1
ATOM 659 C C . ALA A 1 92 ? -1.632 2.031 0.200 1.00 92.44 92 ALA A C 1
ATOM 661 O O . ALA A 1 92 ? -2.495 2.359 1.019 1.00 92.44 92 ALA A O 1
ATOM 662 N N . ILE A 1 93 ? -0.858 0.952 0.377 1.00 93.69 93 ILE A N 1
ATOM 663 C CA . ILE A 1 93 ? -1.004 0.065 1.544 1.00 93.69 93 ILE A CA 1
ATOM 664 C C . ILE A 1 93 ? -0.637 0.754 2.850 1.00 93.69 93 ILE A C 1
ATOM 666 O O . ILE A 1 93 ? -1.346 0.579 3.837 1.00 93.69 93 ILE A O 1
ATOM 670 N N . GLY A 1 94 ? 0.429 1.561 2.861 1.00 92.81 94 GLY A N 1
ATOM 671 C CA . GLY A 1 94 ? 0.880 2.261 4.057 1.00 92.81 94 GLY A CA 1
ATOM 672 C C . GLY A 1 94 ? -0.173 3.248 4.547 1.00 92.81 94 GLY A C 1
ATOM 673 O O . GLY A 1 94 ? -0.426 3.340 5.741 1.00 92.81 94 GLY A O 1
ATOM 674 N N . THR A 1 95 ? -0.859 3.932 3.629 1.00 92.31 95 THR A N 1
ATOM 675 C CA . THR A 1 95 ? -1.911 4.896 3.980 1.00 92.31 95 THR A CA 1
ATOM 676 C C . THR A 1 95 ? -3.125 4.181 4.571 1.00 92.31 95 THR A C 1
ATOM 678 O O . THR A 1 95 ? -3.671 4.612 5.586 1.00 92.31 95 THR A O 1
ATOM 681 N N . VAL A 1 96 ? -3.530 3.054 3.975 1.00 92.25 96 VAL A N 1
ATOM 682 C CA . VAL A 1 96 ? -4.635 2.234 4.493 1.00 92.25 96 VAL A CA 1
ATOM 683 C C . VAL A 1 96 ? -4.294 1.648 5.858 1.00 92.25 96 VAL A C 1
ATOM 685 O O . VAL A 1 96 ? -5.127 1.704 6.763 1.00 92.25 96 VAL A O 1
ATOM 688 N N . ALA A 1 97 ? -3.070 1.150 6.038 1.00 92.44 97 ALA A N 1
ATOM 689 C CA . ALA A 1 97 ? -2.584 0.677 7.325 1.00 92.44 97 ALA A CA 1
ATOM 690 C C . ALA A 1 97 ? -2.583 1.807 8.372 1.00 92.44 97 ALA A C 1
ATOM 692 O O . ALA A 1 97 ? -3.050 1.588 9.487 1.00 92.44 97 ALA A O 1
ATOM 693 N N . ALA A 1 98 ? -2.176 3.029 8.012 1.00 91.69 98 ALA A N 1
ATOM 694 C CA . ALA A 1 98 ? -2.149 4.169 8.931 1.00 91.69 98 ALA A CA 1
ATOM 695 C C . ALA A 1 98 ? -3.550 4.480 9.466 1.00 91.69 98 ALA A C 1
ATOM 697 O O . ALA A 1 98 ? -3.774 4.548 10.676 1.00 91.69 98 ALA A O 1
ATOM 698 N N . VAL A 1 99 ? -4.515 4.606 8.551 1.00 90.44 99 VAL A N 1
ATOM 699 C CA . VAL A 1 99 ? -5.916 4.872 8.891 1.00 90.44 99 VAL A CA 1
ATOM 700 C C . VAL A 1 99 ? -6.510 3.707 9.680 1.00 90.44 99 VAL A C 1
ATOM 702 O O . VAL A 1 99 ? -7.198 3.937 10.670 1.00 90.44 99 VAL A O 1
ATOM 705 N N . CYS A 1 100 ? -6.194 2.462 9.313 1.00 88.81 100 CYS A N 1
ATOM 706 C CA . CYS A 1 100 ? -6.589 1.277 10.071 1.00 88.81 100 CYS A CA 1
ATOM 707 C C . CYS A 1 100 ? -6.060 1.318 11.514 1.00 88.81 100 CYS A C 1
ATOM 709 O O . CYS A 1 100 ? -6.808 1.041 12.450 1.00 88.81 100 CYS A O 1
ATOM 711 N N . GLY A 1 101 ? -4.795 1.694 11.715 1.00 87.81 101 GLY A N 1
ATOM 712 C CA . GLY A 1 101 ? -4.201 1.853 13.041 1.00 87.81 101 GLY A CA 1
ATOM 713 C C . GLY A 1 101 ? -4.909 2.917 13.869 1.00 87.81 101 GLY A C 1
ATOM 714 O O . GLY A 1 101 ? -5.267 2.650 15.014 1.00 87.81 101 GLY A O 1
ATOM 715 N N . ILE A 1 102 ? -5.212 4.074 13.271 1.00 87.56 102 ILE A N 1
ATOM 716 C CA . ILE A 1 102 ? -5.986 5.142 13.922 1.00 87.56 102 ILE A CA 1
ATOM 717 C C . ILE A 1 102 ? -7.378 4.636 14.326 1.00 87.56 102 ILE A C 1
ATOM 719 O O . ILE A 1 102 ? -7.814 4.901 15.443 1.00 87.56 102 ILE A O 1
ATOM 723 N N . VAL A 1 103 ? -8.052 3.854 13.475 1.00 85.81 103 VAL A N 1
ATOM 724 C CA . VAL A 1 103 ? -9.362 3.255 13.791 1.00 85.81 103 VAL A CA 1
ATOM 725 C C . VAL A 1 103 ? -9.318 2.360 15.010 1.00 85.81 103 VAL A C 1
ATOM 727 O O . VAL A 1 103 ? -10.130 2.511 15.925 1.00 85.81 103 VAL A O 1
ATOM 730 N N . LEU A 1 104 ? -8.358 1.445 15.038 1.00 83.25 104 LEU A N 1
ATOM 731 C CA . LEU A 1 104 ? -8.202 0.531 16.161 1.00 83.25 104 LEU A CA 1
ATOM 732 C C . LEU A 1 104 ? -7.792 1.273 17.433 1.00 83.25 104 LEU A C 1
ATOM 734 O O . LEU A 1 104 ? -8.262 0.935 18.517 1.00 83.25 104 LEU A O 1
ATOM 738 N N . LEU A 1 105 ? -6.961 2.305 17.294 1.00 82.31 105 LEU A N 1
ATOM 739 C CA . LEU A 1 105 ? -6.506 3.126 18.401 1.00 82.31 105 LEU A CA 1
ATOM 740 C C . LEU A 1 105 ? -7.654 3.897 19.046 1.00 82.31 105 LEU A C 1
ATOM 742 O O . LEU A 1 105 ? -7.855 3.774 20.251 1.00 82.31 105 LEU A O 1
ATOM 746 N N . VAL A 1 106 ? -8.411 4.660 18.251 1.00 80.56 106 VAL A N 1
ATOM 747 C CA . VAL A 1 106 ? -9.554 5.447 18.732 1.00 80.56 106 VAL A CA 1
ATOM 748 C C . VAL A 1 106 ? -10.508 4.526 19.481 1.00 80.56 106 VAL A C 1
ATOM 750 O O . VAL A 1 106 ? -10.798 4.779 20.644 1.00 80.56 106 VAL A O 1
ATOM 753 N N . ARG A 1 107 ? -10.880 3.382 18.898 1.00 75.25 107 ARG A N 1
ATOM 754 C CA . ARG A 1 107 ? -11.738 2.398 19.577 1.00 75.25 107 ARG A CA 1
ATOM 755 C C . ARG A 1 107 ? -11.157 1.867 20.883 1.00 75.25 107 ARG A C 1
ATOM 757 O O . ARG A 1 107 ? -11.886 1.732 21.860 1.00 75.25 107 ARG A O 1
ATOM 764 N N . ALA A 1 108 ? -9.856 1.585 20.927 1.00 74.94 108 ALA A N 1
ATOM 765 C CA . ALA A 1 108 ? -9.201 1.125 22.148 1.00 74.94 108 ALA A CA 1
ATOM 766 C C . ALA A 1 108 ? -9.213 2.186 23.265 1.00 74.94 108 ALA A C 1
ATOM 768 O O . ALA A 1 108 ? -9.229 1.822 24.442 1.00 74.94 108 ALA A O 1
ATOM 769 N N . TYR A 1 109 ? -9.201 3.478 22.919 1.00 72.25 109 TYR A N 1
ATOM 770 C CA . TYR A 1 109 ? -9.379 4.566 23.885 1.00 72.25 109 TYR A CA 1
ATOM 771 C C . TYR A 1 109 ? -10.839 4.710 24.319 1.00 72.25 109 TYR A C 1
ATOM 773 O O . TYR A 1 109 ? -11.094 4.794 25.518 1.00 72.25 109 TYR A O 1
ATOM 781 N N . LEU A 1 110 ? -11.788 4.645 23.381 1.00 68.94 110 LEU A N 1
ATOM 782 C CA . LEU A 1 110 ? -13.219 4.748 23.685 1.00 68.94 110 LEU A CA 1
ATOM 783 C C . LEU A 1 110 ? -13.717 3.609 24.580 1.00 68.94 110 LEU A C 1
ATOM 785 O O . LEU A 1 110 ? -14.500 3.846 25.489 1.00 68.94 110 LEU A O 1
ATOM 789 N N . GLY A 1 111 ? -13.204 2.389 24.403 1.00 62.47 111 GLY A N 1
ATOM 790 C CA . GLY A 1 111 ? -13.538 1.264 25.281 1.00 62.47 111 GLY A CA 1
ATOM 791 C C . GLY A 1 111 ? -12.975 1.377 26.706 1.00 62.47 111 GLY A C 1
ATOM 792 O O . GLY A 1 111 ? -13.349 0.588 27.570 1.00 62.47 111 GLY A O 1
ATOM 793 N N . ARG A 1 112 ? -12.050 2.314 26.967 1.00 57.19 112 ARG A N 1
ATOM 794 C CA . ARG A 1 112 ? -11.430 2.511 28.289 1.00 57.19 112 ARG A CA 1
ATOM 795 C C . ARG A 1 112 ? -12.187 3.526 29.135 1.00 57.19 112 ARG A C 1
ATOM 797 O O . ARG A 1 112 ? -12.222 3.388 30.356 1.00 57.19 112 ARG A O 1
ATOM 804 N N . GLU A 1 113 ? -12.758 4.539 28.504 1.00 54.41 113 GLU A N 1
ATOM 805 C CA . GLU A 1 113 ? -13.547 5.533 29.205 1.00 54.41 113 GLU A CA 1
ATOM 806 C C . GLU A 1 113 ? -15.023 5.131 29.117 1.00 54.41 113 GLU A C 1
ATOM 808 O O . GLU A 1 113 ? -15.693 5.376 28.119 1.00 54.41 113 GLU A O 1
ATOM 813 N N . GLN A 1 114 ? -15.554 4.526 30.185 1.00 47.62 114 GLN A N 1
ATOM 814 C CA . GLN A 1 114 ? -16.987 4.601 30.484 1.00 47.62 114 GLN A CA 1
ATOM 815 C C . GLN A 1 114 ? -17.315 6.084 30.730 1.00 47.62 114 GLN A C 1
ATOM 817 O O . GLN A 1 114 ? -17.397 6.538 31.870 1.00 47.62 114 GLN A O 1
ATOM 822 N N . LEU A 1 115 ? -17.360 6.875 29.655 1.00 50.69 115 LEU A N 1
ATOM 823 C CA . LEU A 1 115 ? -17.571 8.312 29.710 1.00 50.69 115 LEU A CA 1
ATOM 824 C C . LEU A 1 115 ? -18.962 8.561 30.268 1.00 50.69 115 LEU A C 1
ATOM 826 O O . LEU A 1 115 ? -19.984 8.255 29.659 1.00 50.69 115 LEU A O 1
ATOM 830 N N . SER A 1 116 ? -18.943 9.118 31.469 1.00 49.91 116 SER A N 1
ATOM 831 C CA . SER A 1 116 ? -20.059 9.744 32.145 1.00 49.91 116 SER A CA 1
ATOM 832 C C . SER A 1 116 ? -20.867 10.623 31.173 1.00 49.91 116 SER A C 1
ATOM 834 O O . SER A 1 116 ? -20.311 11.497 30.509 1.00 49.91 116 SER A O 1
ATOM 836 N N . VAL A 1 117 ? -22.187 10.415 31.182 1.00 53.03 117 VAL A N 1
ATOM 837 C CA . VAL A 1 117 ? -23.257 11.293 30.670 1.00 53.03 117 VAL A CA 1
ATOM 838 C C . VAL A 1 117 ? -23.522 11.269 29.150 1.00 53.03 117 VAL A C 1
ATOM 840 O O . VAL A 1 117 ? -22.659 11.493 28.307 1.00 53.03 117 VAL A O 1
ATOM 843 N N . ALA A 1 118 ? -24.798 11.041 28.826 1.00 55.34 118 ALA A N 1
ATOM 844 C CA . ALA A 1 118 ? -25.420 10.815 27.518 1.00 55.34 118 ALA A CA 1
ATOM 845 C C . ALA A 1 118 ? -25.141 11.844 26.393 1.00 55.34 118 ALA A C 1
ATOM 847 O O . ALA A 1 118 ? -25.505 11.585 25.245 1.00 55.34 118 ALA A O 1
ATOM 848 N N . ASP A 1 119 ? -24.472 12.965 26.676 1.00 55.12 119 ASP A N 1
ATOM 849 C CA . ASP A 1 119 ? -24.117 13.982 25.676 1.00 55.12 119 ASP A CA 1
ATOM 850 C C . ASP A 1 119 ? -22.882 13.605 24.837 1.00 55.12 119 ASP A C 1
ATOM 852 O O . ASP A 1 119 ? -22.804 13.960 23.660 1.00 55.12 119 ASP A O 1
ATOM 856 N N . ASN A 1 120 ? -21.952 12.801 25.374 1.00 63.44 120 ASN A N 1
ATOM 857 C CA . ASN A 1 120 ? -20.771 12.352 24.621 1.00 63.44 120 ASN A CA 1
ATOM 858 C C . ASN A 1 120 ? -21.051 11.174 23.676 1.00 63.44 120 ASN A C 1
ATOM 860 O O . ASN A 1 120 ? -20.313 10.976 22.712 1.00 63.44 120 ASN A O 1
ATOM 864 N N . ALA A 1 121 ? -22.139 10.428 23.883 1.00 65.50 121 ALA A N 1
ATOM 865 C CA . ALA A 1 121 ? -22.477 9.266 23.060 1.00 65.50 121 ALA A CA 1
ATOM 866 C C . ALA A 1 121 ? -22.721 9.634 21.585 1.00 65.50 121 ALA A C 1
ATOM 868 O O . ALA A 1 121 ? -22.296 8.909 20.689 1.00 65.50 121 ALA A O 1
ATOM 869 N N . ARG A 1 122 ? -23.338 10.795 21.313 1.00 71.25 122 ARG A N 1
ATOM 870 C CA . ARG A 1 122 ? -23.569 11.263 19.933 1.00 71.25 122 ARG A CA 1
ATOM 871 C C . ARG A 1 122 ? -22.267 11.635 19.232 1.00 71.25 122 ARG A C 1
ATOM 873 O O . ARG A 1 122 ? -22.069 11.257 18.084 1.00 71.25 122 ARG A O 1
ATOM 880 N N . THR A 1 123 ? -21.375 12.356 19.907 1.00 72.62 123 THR A N 1
ATOM 881 C CA . THR A 1 123 ? -20.071 12.752 19.348 1.00 72.62 123 THR A CA 1
ATOM 882 C C . THR A 1 123 ? -19.210 11.531 19.024 1.00 72.62 123 THR A C 1
ATOM 884 O O . THR A 1 123 ? -18.538 11.503 17.994 1.00 72.62 123 THR A O 1
ATOM 887 N N . LEU A 1 124 ? -19.282 10.497 19.865 1.00 71.19 124 LEU A N 1
ATOM 888 C CA . LEU A 1 124 ? -18.606 9.218 19.655 1.00 71.19 124 LEU A CA 1
ATOM 889 C C . LEU A 1 124 ? -19.167 8.452 18.456 1.00 71.19 124 LEU A C 1
ATOM 891 O O . LEU A 1 124 ? -18.392 8.003 17.612 1.00 71.19 124 LEU A O 1
ATOM 895 N N . ASP A 1 125 ? -20.491 8.385 18.331 1.00 74.94 125 ASP A N 1
ATOM 896 C CA . ASP A 1 125 ? -21.157 7.748 17.190 1.00 74.94 125 ASP A CA 1
ATOM 897 C C . ASP A 1 125 ? -20.831 8.475 15.869 1.00 74.94 125 ASP A C 1
ATOM 899 O O . ASP A 1 125 ? -20.488 7.854 14.859 1.00 74.94 125 ASP A O 1
ATOM 903 N N . TYR A 1 126 ? -20.804 9.816 15.876 1.00 79.50 126 TYR A N 1
ATOM 904 C CA . TYR A 1 126 ? -20.352 10.599 14.721 1.00 79.50 126 TYR A CA 1
ATOM 905 C C . TYR A 1 126 ? -18.887 10.327 14.365 1.00 79.50 126 TYR A C 1
ATOM 907 O O . TYR A 1 126 ? -18.563 10.205 13.178 1.00 79.50 126 TYR A O 1
ATOM 915 N N . LEU A 1 127 ? -18.002 10.212 15.358 1.00 79.44 127 LEU A N 1
ATOM 916 C CA . LEU A 1 127 ? -16.587 9.920 15.137 1.00 79.44 127 LEU A CA 1
ATOM 917 C C . LEU A 1 127 ? -16.398 8.525 14.530 1.00 79.44 127 LEU A C 1
ATOM 919 O O . LEU A 1 127 ? -15.701 8.384 13.525 1.00 79.44 127 LEU A O 1
ATOM 923 N N . GLU A 1 128 ? -17.057 7.508 15.083 1.00 76.50 128 GLU A N 1
ATOM 924 C CA . GLU A 1 128 ? -17.001 6.131 14.593 1.00 76.50 128 GLU A CA 1
ATOM 925 C C . GLU A 1 128 ? -17.568 5.991 13.175 1.00 76.50 128 GLU A C 1
ATOM 927 O O . GLU A 1 128 ? -16.967 5.341 12.305 1.00 76.50 128 GLU A O 1
ATOM 932 N N . ARG A 1 129 ? -18.697 6.651 12.907 1.00 80.12 129 ARG A N 1
ATOM 933 C CA . ARG A 1 129 ? -19.306 6.680 11.578 1.00 80.12 129 ARG A CA 1
ATOM 934 C C . ARG A 1 129 ? -18.395 7.367 10.568 1.00 80.12 129 ARG A C 1
ATOM 936 O O . ARG A 1 129 ? -18.196 6.831 9.477 1.00 80.12 129 ARG A O 1
ATOM 943 N N . THR A 1 130 ? -17.789 8.493 10.943 1.00 83.56 130 THR A N 1
ATOM 944 C CA . THR A 1 130 ? -16.821 9.210 10.100 1.00 83.56 130 THR A CA 1
ATOM 945 C C . THR A 1 130 ? -15.619 8.324 9.796 1.00 83.56 130 THR A C 1
ATOM 947 O O . THR A 1 130 ? -15.253 8.167 8.636 1.00 83.56 130 THR A O 1
ATOM 950 N N . LEU A 1 131 ? -15.057 7.650 10.801 1.00 80.25 131 LEU A N 1
ATOM 951 C CA . LEU A 1 131 ? -13.918 6.751 10.622 1.00 80.25 131 LEU A CA 1
ATOM 952 C C . LEU A 1 131 ? -14.228 5.567 9.697 1.00 80.25 131 LEU A C 1
ATOM 954 O O . LEU A 1 131 ? -13.429 5.208 8.828 1.00 80.25 131 LEU A O 1
ATOM 958 N N . THR A 1 132 ? -15.411 4.977 9.863 1.00 79.00 132 THR A N 1
ATOM 959 C CA . THR A 1 132 ? -15.878 3.854 9.043 1.00 79.00 132 THR A CA 1
ATOM 960 C C . THR A 1 132 ? -16.115 4.277 7.594 1.00 79.00 132 THR A C 1
ATOM 962 O O . THR A 1 132 ? -15.837 3.512 6.668 1.00 79.00 132 THR A O 1
ATOM 965 N N . VAL A 1 133 ? -16.616 5.492 7.369 1.00 83.06 133 VAL A N 1
ATOM 966 C CA . VAL A 1 133 ? -16.761 6.055 6.022 1.00 83.06 133 VAL A CA 1
ATOM 967 C C . VAL A 1 133 ? -15.389 6.335 5.415 1.00 83.06 133 VAL A C 1
ATOM 969 O O . VAL A 1 133 ? -15.135 5.898 4.294 1.00 83.06 133 VAL A O 1
ATOM 972 N N . THR A 1 134 ? -14.479 6.962 6.164 1.00 83.50 134 THR A N 1
ATOM 973 C CA . THR A 1 134 ? -13.118 7.274 5.708 1.00 83.50 134 THR A CA 1
ATOM 974 C C . THR A 1 134 ? -12.375 6.025 5.257 1.00 83.50 134 THR A C 1
ATOM 976 O O . THR A 1 134 ? -11.814 6.016 4.164 1.00 83.50 134 THR A O 1
ATOM 979 N N . ILE A 1 135 ? -12.412 4.936 6.032 1.00 82.81 135 ILE A N 1
ATOM 980 C CA . ILE A 1 135 ? -11.700 3.718 5.638 1.00 82.81 135 ILE A CA 1
ATOM 981 C C . ILE A 1 135 ? -12.321 3.041 4.410 1.00 82.81 135 ILE A C 1
ATOM 983 O O . ILE A 1 135 ? -11.594 2.508 3.575 1.00 82.81 135 ILE A O 1
ATOM 987 N N . ARG A 1 136 ? -13.651 3.094 4.248 1.00 81.25 136 ARG A N 1
ATOM 988 C CA . ARG A 1 136 ? -14.327 2.572 3.048 1.00 81.25 136 ARG A CA 1
ATOM 989 C C . ARG A 1 136 ? -13.995 3.400 1.815 1.00 81.25 136 ARG A C 1
ATOM 991 O O . ARG A 1 136 ? -13.727 2.825 0.767 1.00 81.25 136 ARG A O 1
ATOM 998 N N . LEU A 1 137 ? -13.994 4.725 1.940 1.00 83.69 137 LEU A N 1
ATOM 999 C CA . LEU A 1 137 ? -13.595 5.619 0.857 1.00 83.69 137 LEU A CA 1
ATOM 1000 C C . LEU A 1 137 ? -12.143 5.361 0.467 1.00 83.69 137 LEU A C 1
ATOM 1002 O O . LEU A 1 137 ? -11.858 5.155 -0.708 1.00 83.69 137 LEU A O 1
ATOM 1006 N N . LEU A 1 138 ? -11.241 5.268 1.444 1.00 85.44 138 LEU A N 1
ATOM 1007 C CA . LEU A 1 138 ? -9.833 4.987 1.189 1.00 85.44 138 LEU A CA 1
ATOM 1008 C C . LEU A 1 138 ? -9.628 3.616 0.533 1.00 85.44 138 LEU A C 1
ATOM 1010 O O . LEU A 1 138 ? -8.832 3.490 -0.389 1.00 85.44 138 LEU A O 1
ATOM 1014 N N . ALA A 1 139 ? -10.390 2.606 0.946 1.00 81.12 139 ALA A N 1
ATOM 1015 C CA . ALA A 1 139 ? -10.366 1.277 0.349 1.00 81.12 139 ALA A CA 1
ATOM 1016 C C . ALA A 1 139 ? -10.848 1.217 -1.106 1.00 81.12 139 ALA A C 1
ATOM 1018 O O . ALA A 1 139 ? -10.543 0.252 -1.800 1.00 81.12 139 ALA A O 1
ATOM 1019 N N . VAL A 1 140 ? -11.601 2.216 -1.567 1.00 83.62 140 VAL A N 1
ATOM 1020 C CA . VAL A 1 140 ? -12.020 2.344 -2.970 1.00 83.62 140 VAL A CA 1
ATOM 1021 C C . VAL A 1 140 ? -11.038 3.225 -3.741 1.00 83.62 140 VAL A C 1
ATOM 1023 O O . VAL A 1 140 ? -10.601 2.868 -4.834 1.00 83.62 140 VAL A O 1
ATOM 1026 N N . VAL A 1 141 ? -10.651 4.356 -3.151 1.00 87.19 141 VAL A N 1
ATOM 1027 C CA . VAL A 1 141 ? -9.763 5.342 -3.774 1.00 87.19 141 VAL A CA 1
ATOM 1028 C C . VAL A 1 141 ? -8.348 4.790 -3.943 1.00 87.19 141 VAL A C 1
ATOM 1030 O O . VAL A 1 141 ? -7.769 4.963 -5.010 1.00 87.19 141 VAL A O 1
ATOM 1033 N N . ALA A 1 142 ? -7.790 4.093 -2.947 1.00 87.69 142 ALA A N 1
ATOM 1034 C CA . ALA A 1 142 ? -6.413 3.602 -3.010 1.00 87.69 142 ALA A CA 1
ATOM 1035 C C . ALA A 1 142 ? -6.194 2.585 -4.150 1.00 87.69 142 ALA A C 1
ATOM 1037 O O . ALA A 1 142 ? -5.283 2.811 -4.948 1.00 87.69 142 ALA A O 1
ATOM 1038 N N . PRO A 1 143 ? -7.029 1.537 -4.332 1.00 85.69 143 PRO A N 1
ATOM 1039 C CA . PRO A 1 143 ? -6.935 0.675 -5.510 1.00 85.69 143 PRO A CA 1
ATOM 1040 C C . PRO A 1 143 ? -7.196 1.420 -6.821 1.00 85.69 143 PRO A C 1
ATOM 1042 O O . PRO A 1 143 ? -6.498 1.171 -7.795 1.00 85.69 143 PRO A O 1
ATOM 1045 N N . GLY A 1 144 ? -8.151 2.359 -6.859 1.00 83.88 144 GLY A N 1
ATOM 1046 C CA . GLY A 1 144 ? -8.439 3.147 -8.063 1.00 83.88 144 GLY A CA 1
ATOM 1047 C C . GLY A 1 144 ? -7.241 3.978 -8.533 1.00 83.88 144 GLY A C 1
ATOM 1048 O O . GLY A 1 144 ? -6.853 3.911 -9.699 1.00 83.88 144 GLY A O 1
ATOM 1049 N N . LEU A 1 145 ? -6.597 4.696 -7.608 1.00 87.88 145 LEU A N 1
ATOM 1050 C CA . LEU A 1 145 ? -5.369 5.446 -7.881 1.00 87.88 145 LEU A CA 1
ATOM 1051 C C . LEU A 1 145 ? -4.219 4.520 -8.277 1.00 87.88 145 LEU A C 1
ATOM 1053 O O . LEU A 1 145 ? -3.420 4.860 -9.145 1.00 87.88 145 LEU A O 1
ATOM 1057 N N . LEU A 1 146 ? -4.139 3.336 -7.674 1.00 89.12 146 LEU A N 1
ATOM 1058 C CA . LEU A 1 146 ? -3.109 2.359 -7.995 1.00 89.12 146 LEU A CA 1
ATOM 1059 C C . LEU A 1 146 ? -3.291 1.786 -9.408 1.00 89.12 146 LEU A C 1
ATOM 1061 O O . LEU A 1 146 ? -2.318 1.719 -10.156 1.00 89.12 146 LEU A O 1
ATOM 1065 N N . ILE A 1 147 ? -4.521 1.456 -9.817 1.00 87.00 147 ILE A N 1
ATOM 1066 C CA . ILE A 1 147 ? -4.836 1.061 -11.199 1.00 87.00 147 ILE A CA 1
ATOM 1067 C C . ILE A 1 147 ? -4.440 2.186 -12.156 1.00 87.00 147 ILE A C 1
ATOM 1069 O O . ILE A 1 147 ? -3.761 1.925 -13.146 1.00 87.00 147 ILE A O 1
ATOM 1073 N N . GLN A 1 148 ? -4.793 3.439 -11.849 1.00 88.81 148 GLN A N 1
ATOM 1074 C CA . GLN A 1 148 ? -4.382 4.583 -12.665 1.00 88.81 148 GLN A CA 1
ATOM 1075 C C . GLN A 1 148 ? -2.851 4.676 -12.788 1.00 88.81 148 GLN A C 1
ATOM 1077 O O . GLN A 1 148 ? -2.336 4.905 -13.881 1.00 88.81 148 GLN A O 1
ATOM 1082 N N . ARG A 1 149 ? -2.099 4.451 -11.705 1.00 88.31 149 ARG A N 1
ATOM 1083 C CA . ARG A 1 149 ? -0.628 4.463 -11.755 1.00 88.31 149 ARG A CA 1
ATOM 1084 C C . ARG A 1 149 ? -0.051 3.333 -12.590 1.00 88.31 149 ARG A C 1
ATOM 1086 O O . ARG A 1 149 ? 0.875 3.564 -13.362 1.00 88.31 149 ARG A O 1
ATOM 1093 N N . VAL A 1 150 ? -0.608 2.132 -12.483 1.00 89.56 150 VAL A N 1
ATOM 1094 C CA . VAL A 1 150 ? -0.185 1.005 -13.318 1.00 89.56 150 VAL A CA 1
ATOM 1095 C C . VAL A 1 150 ? -0.533 1.242 -14.789 1.00 89.56 150 VAL A C 1
ATOM 1097 O O . VAL A 1 150 ? 0.258 0.883 -15.658 1.00 89.56 150 VAL A O 1
ATOM 1100 N N . TYR A 1 151 ? -1.652 1.912 -15.080 1.00 88.56 151 TYR A N 1
ATOM 1101 C CA . TYR A 1 151 ? -1.996 2.336 -16.438 1.00 88.56 151 TYR A CA 1
ATOM 1102 C C . TYR A 1 151 ? -0.943 3.282 -17.019 1.00 88.56 151 TYR A C 1
ATOM 1104 O O . TYR A 1 151 ? -0.449 3.048 -18.117 1.00 88.56 151 TYR A O 1
ATOM 1112 N N . GLU A 1 152 ? -0.584 4.337 -16.281 1.00 87.81 152 GLU A N 1
ATOM 1113 C CA . GLU A 1 152 ? 0.435 5.305 -16.704 1.00 87.81 152 GLU A CA 1
ATOM 1114 C C . GLU A 1 152 ? 1.784 4.618 -16.951 1.00 87.81 152 GLU A C 1
ATOM 1116 O O . GLU A 1 152 ? 2.406 4.836 -17.989 1.00 87.81 152 GLU A O 1
ATOM 1121 N N . PHE A 1 153 ? 2.185 3.719 -16.050 1.00 88.00 153 PHE A N 1
ATOM 1122 C CA . PHE A 1 153 ? 3.384 2.897 -16.196 1.00 88.00 153 PHE A CA 1
ATOM 1123 C C . PHE A 1 153 ? 3.366 2.043 -17.476 1.00 88.00 153 PHE A C 1
ATOM 1125 O O . PHE A 1 153 ? 4.303 2.107 -18.273 1.00 88.00 153 PHE A O 1
ATOM 1132 N N . LEU A 1 154 ? 2.299 1.271 -17.711 1.00 88.12 154 LEU A N 1
ATOM 1133 C CA . LEU A 1 154 ? 2.185 0.430 -18.906 1.00 88.12 154 LEU A CA 1
ATOM 1134 C C . LEU A 1 154 ? 2.132 1.274 -20.180 1.00 88.12 154 LEU A C 1
ATOM 1136 O O . LEU A 1 154 ? 2.726 0.908 -21.191 1.00 88.12 154 LEU A O 1
ATOM 1140 N N . ARG A 1 155 ? 1.466 2.430 -20.130 1.00 87.25 155 ARG A N 1
ATOM 1141 C CA . ARG A 1 155 ? 1.408 3.365 -21.252 1.00 87.25 155 ARG A CA 1
ATOM 1142 C C . ARG A 1 155 ? 2.799 3.862 -21.639 1.00 87.25 155 ARG A C 1
ATOM 1144 O O . ARG A 1 155 ? 3.078 3.948 -22.829 1.00 87.25 155 ARG A O 1
ATOM 1151 N N . VAL A 1 156 ? 3.664 4.157 -20.667 1.00 86.38 156 VAL A N 1
ATOM 1152 C CA . VAL A 1 156 ? 5.064 4.536 -20.927 1.00 86.38 156 VAL A CA 1
ATOM 1153 C C . VAL A 1 156 ? 5.868 3.363 -21.483 1.00 86.38 156 VAL A C 1
ATOM 1155 O O . VAL A 1 156 ? 6.700 3.549 -22.363 1.00 86.38 156 VAL A O 1
ATOM 1158 N N . TRP A 1 157 ? 5.621 2.146 -21.003 1.00 85.06 157 TRP A N 1
ATOM 1159 C CA . TRP A 1 157 ? 6.356 0.969 -21.465 1.00 85.06 157 TRP A CA 1
ATOM 1160 C C . TRP A 1 157 ? 6.074 0.607 -22.927 1.00 85.06 157 TRP A C 1
ATOM 1162 O O . TRP A 1 157 ? 6.961 0.148 -23.641 1.00 85.06 157 TRP A O 1
ATOM 1172 N N . TYR A 1 158 ? 4.833 0.811 -23.359 1.00 85.69 158 TYR A N 1
ATOM 1173 C CA . TYR A 1 158 ? 4.353 0.460 -24.693 1.00 85.69 158 TYR A CA 1
ATOM 1174 C C . TYR A 1 158 ? 4.255 1.666 -25.642 1.00 85.69 158 TYR A C 1
ATOM 1176 O O . TYR A 1 158 ? 3.547 1.594 -26.644 1.00 85.69 158 TYR A O 1
ATOM 1184 N N . ASP A 1 159 ? 4.913 2.785 -25.320 1.00 82.25 159 ASP A N 1
ATOM 1185 C CA . ASP A 1 159 ? 4.908 4.027 -26.110 1.00 82.25 159 ASP A CA 1
ATOM 1186 C C . ASP A 1 159 ? 3.486 4.486 -26.507 1.00 82.25 159 ASP A C 1
ATOM 1188 O O . ASP A 1 159 ? 3.218 4.957 -27.610 1.00 82.25 159 ASP A O 1
ATOM 1192 N N . GLY A 1 160 ? 2.529 4.313 -25.591 1.00 73.31 160 GLY A N 1
ATOM 1193 C CA . GLY A 1 160 ? 1.118 4.646 -25.793 1.00 73.31 160 GLY A CA 1
ATOM 1194 C C . GLY A 1 160 ? 0.273 3.571 -26.481 1.00 73.31 160 GLY A C 1
ATOM 1195 O O . GLY A 1 160 ? -0.950 3.694 -26.474 1.00 73.31 160 GLY A O 1
ATOM 1196 N N . ASN A 1 161 ? 0.881 2.508 -27.007 1.00 72.56 161 ASN A N 1
ATOM 1197 C CA . ASN A 1 161 ? 0.231 1.507 -27.846 1.00 72.56 161 ASN A CA 1
ATOM 1198 C C . ASN A 1 161 ? 0.261 0.115 -27.195 1.00 72.56 161 ASN A C 1
ATOM 1200 O O . ASN A 1 161 ? 1.165 -0.686 -27.422 1.00 72.56 161 ASN A O 1
ATOM 1204 N N . LEU A 1 162 ? -0.770 -0.198 -26.401 1.00 69.69 162 LEU A N 1
ATOM 1205 C CA . LEU A 1 162 ? -0.958 -1.482 -25.701 1.00 69.69 162 LEU A CA 1
ATOM 1206 C C . LEU A 1 162 ? -1.271 -2.652 -26.673 1.00 69.69 162 LEU A C 1
ATOM 1208 O O . LEU A 1 162 ? -2.317 -3.292 -26.566 1.00 69.69 162 LEU A O 1
ATOM 1212 N N . HIS A 1 163 ? -0.406 -2.945 -27.646 1.00 62.22 163 HIS A N 1
ATOM 1213 C CA . HIS A 1 163 ? -0.570 -4.092 -28.547 1.00 62.22 163 HIS A CA 1
ATOM 1214 C C . HIS A 1 163 ? -0.071 -5.406 -27.910 1.00 62.22 163 HIS A C 1
ATOM 1216 O O . HIS A 1 163 ? 0.869 -5.432 -27.117 1.00 62.22 163 HIS A O 1
ATOM 1222 N N . GLY A 1 164 ? -0.718 -6.526 -28.260 1.00 63.94 164 GLY A N 1
ATOM 1223 C CA . GLY A 1 164 ? -0.365 -7.882 -27.815 1.00 63.94 164 GLY A CA 1
ATOM 1224 C C . GLY A 1 164 ? -1.080 -8.319 -26.531 1.00 63.94 164 GLY A C 1
ATOM 1225 O O . GLY A 1 164 ? -2.141 -8.938 -26.583 1.00 63.94 164 GLY A O 1
ATOM 1226 N N . LEU A 1 165 ? -0.508 -7.999 -25.368 1.00 62.62 165 LEU A N 1
ATOM 1227 C CA . LEU A 1 165 ? -0.993 -8.433 -24.043 1.00 62.62 165 LEU A CA 1
ATOM 1228 C C . LEU A 1 165 ? -2.032 -7.485 -23.414 1.00 62.62 165 LEU A C 1
ATOM 1230 O O . LEU A 1 165 ? -2.320 -7.598 -22.228 1.00 62.62 165 LEU A O 1
ATOM 1234 N N . GLY A 1 166 ? -2.645 -6.581 -24.187 1.00 63.94 166 GLY A N 1
ATOM 1235 C CA . GLY A 1 166 ? -3.640 -5.618 -23.690 1.00 63.94 166 GLY A CA 1
ATOM 1236 C C . GLY A 1 166 ? -4.829 -6.247 -22.945 1.00 63.94 166 GLY A C 1
ATOM 1237 O O . GLY A 1 166 ? -5.420 -5.605 -22.084 1.00 63.94 166 GLY A O 1
ATOM 1238 N N . TRP A 1 167 ? -5.137 -7.527 -23.182 1.00 70.62 167 TRP A N 1
ATOM 1239 C CA . TRP A 1 167 ? -6.145 -8.272 -22.418 1.00 70.62 167 TRP A CA 1
ATOM 1240 C C . TRP A 1 167 ? -5.772 -8.460 -20.937 1.00 70.62 167 TRP A C 1
ATOM 1242 O O . TRP A 1 167 ? -6.666 -8.537 -20.097 1.00 70.62 167 TRP A O 1
ATOM 1252 N N . MET A 1 168 ? -4.483 -8.471 -20.574 1.00 66.94 168 MET A N 1
ATOM 1253 C CA . MET A 1 168 ? -4.050 -8.514 -19.169 1.00 66.94 168 MET A CA 1
ATOM 1254 C C . MET A 1 168 ? -4.461 -7.253 -18.402 1.00 66.94 168 MET A C 1
ATOM 1256 O O . MET A 1 168 ? -4.576 -7.287 -17.177 1.00 66.94 168 MET A O 1
ATOM 1260 N N . TRP A 1 169 ? -4.783 -6.162 -19.102 1.00 73.81 169 TRP A N 1
ATOM 1261 C CA . TRP A 1 169 ? -5.405 -4.988 -18.497 1.00 73.81 169 TRP A CA 1
ATOM 1262 C C . TRP A 1 169 ? -6.764 -5.317 -17.875 1.00 73.81 169 TRP A C 1
ATOM 1264 O O . TRP A 1 169 ? -7.086 -4.825 -16.797 1.00 73.81 169 TRP A O 1
ATOM 1274 N N . ILE A 1 170 ? -7.527 -6.224 -18.498 1.00 77.44 170 ILE A N 1
ATOM 1275 C CA . ILE A 1 170 ? -8.788 -6.729 -17.948 1.00 77.44 170 ILE A CA 1
ATOM 1276 C C . ILE A 1 170 ? -8.518 -7.481 -16.648 1.00 77.44 170 ILE A C 1
ATOM 1278 O O . ILE A 1 170 ? -9.285 -7.324 -15.710 1.00 77.44 170 ILE A O 1
ATOM 1282 N N . PHE A 1 171 ? -7.424 -8.244 -16.547 1.00 72.62 171 PHE A N 1
ATOM 1283 C CA . PHE A 1 171 ? -7.052 -8.926 -15.305 1.00 72.62 171 PHE A CA 1
ATOM 1284 C C . PHE A 1 171 ? -6.657 -7.933 -14.204 1.00 72.62 171 PHE A C 1
ATOM 1286 O O . PHE A 1 171 ? -7.128 -8.053 -13.077 1.00 72.62 171 PHE A O 1
ATOM 1293 N N . VAL A 1 172 ? -5.857 -6.914 -14.530 1.00 72.00 172 VAL A N 1
ATOM 1294 C CA . VAL A 1 172 ? -5.467 -5.848 -13.589 1.00 72.00 172 VAL A CA 1
ATOM 1295 C C . VAL A 1 172 ? -6.692 -5.085 -13.075 1.00 72.00 172 VAL A C 1
ATOM 1297 O O . VAL A 1 172 ? -6.851 -4.913 -11.864 1.00 72.00 172 VAL A O 1
ATOM 1300 N N . ILE A 1 173 ? -7.594 -4.692 -13.980 1.00 76.62 173 ILE A N 1
ATOM 1301 C CA . ILE A 1 173 ? -8.872 -4.074 -13.621 1.00 76.62 173 ILE A CA 1
ATOM 1302 C C . ILE A 1 173 ? -9.717 -5.055 -12.818 1.00 76.62 173 ILE A C 1
ATOM 1304 O O . ILE A 1 173 ? -10.251 -4.664 -11.793 1.00 76.62 173 ILE A O 1
ATOM 1308 N N . ALA A 1 174 ? -9.827 -6.318 -13.227 1.00 78.50 174 ALA A N 1
ATOM 1309 C CA . ALA A 1 174 ? -10.638 -7.310 -12.534 1.00 78.50 174 ALA A CA 1
ATOM 1310 C C . ALA A 1 174 ? -10.149 -7.523 -11.103 1.00 78.50 174 ALA A C 1
ATOM 1312 O O . ALA A 1 174 ? -10.970 -7.519 -10.200 1.00 78.50 174 ALA A O 1
ATOM 1313 N N . VAL A 1 175 ? -8.842 -7.632 -10.859 1.00 74.44 175 VAL A N 1
ATOM 1314 C CA . VAL A 1 175 ? -8.285 -7.744 -9.502 1.00 74.44 175 VAL A CA 1
ATOM 1315 C C . VAL A 1 175 ? -8.604 -6.496 -8.677 1.00 74.44 175 VAL A C 1
ATOM 1317 O O . VAL A 1 175 ? -9.093 -6.611 -7.552 1.00 74.44 175 VAL A O 1
ATOM 1320 N N . GLY A 1 176 ? -8.380 -5.303 -9.232 1.00 67.12 176 GLY A N 1
ATOM 1321 C CA . GLY A 1 176 ? -8.684 -4.050 -8.542 1.00 67.12 176 GLY A CA 1
ATOM 1322 C C . GLY A 1 176 ? -10.183 -3.867 -8.267 1.00 67.12 176 GLY A C 1
ATOM 1323 O O . GLY A 1 176 ? -10.583 -3.517 -7.157 1.00 67.12 176 GLY A O 1
ATOM 1324 N N . CYS A 1 177 ? -11.030 -4.192 -9.243 1.00 76.00 177 CYS A N 1
ATOM 1325 C CA . CYS A 1 177 ? -12.484 -4.191 -9.139 1.00 76.00 177 CYS A CA 1
ATOM 1326 C C . CYS A 1 177 ? -12.987 -5.270 -8.188 1.00 76.00 177 CYS A C 1
ATOM 1328 O O . CYS A 1 177 ? -13.924 -4.997 -7.458 1.00 76.00 177 CYS A O 1
ATOM 1330 N N . VAL A 1 178 ? -12.380 -6.457 -8.131 1.00 75.56 178 VAL A N 1
ATOM 1331 C CA . VAL A 1 178 ? -12.695 -7.485 -7.128 1.00 75.56 178 VAL A CA 1
ATOM 1332 C C . VAL A 1 178 ? -12.392 -6.946 -5.740 1.00 75.56 178 VAL A C 1
ATOM 1334 O O . VAL A 1 178 ? -13.220 -7.117 -4.853 1.00 75.56 178 VAL A O 1
ATOM 1337 N N . GLY A 1 179 ? -11.284 -6.223 -5.557 1.00 64.19 179 GLY A N 1
ATOM 1338 C CA . GLY A 1 179 ? -11.029 -5.477 -4.327 1.00 64.19 179 GLY A CA 1
ATOM 1339 C C . GLY A 1 179 ? -12.165 -4.513 -4.003 1.00 64.19 179 GLY A C 1
ATOM 1340 O O . GLY A 1 179 ? -12.782 -4.615 -2.946 1.00 64.19 179 GLY A O 1
ATOM 1341 N N . ILE A 1 180 ? -12.524 -3.641 -4.943 1.00 66.88 180 ILE A N 1
ATOM 1342 C CA . ILE A 1 180 ? -13.596 -2.654 -4.759 1.00 66.88 180 ILE A CA 1
ATOM 1343 C C . ILE A 1 180 ? -14.953 -3.328 -4.493 1.00 66.88 180 ILE A C 1
ATOM 1345 O O . ILE A 1 180 ? -15.675 -2.913 -3.591 1.00 66.88 180 ILE A O 1
ATOM 1349 N N . VAL A 1 181 ? -15.311 -4.383 -5.222 1.00 69.19 181 VAL A N 1
ATOM 1350 C CA . VAL A 1 181 ? -16.580 -5.124 -5.118 1.00 69.19 181 VAL A CA 1
ATOM 1351 C C . VAL A 1 181 ? -16.639 -5.935 -3.825 1.00 69.19 181 VAL A C 1
ATOM 1353 O O . VAL A 1 181 ? -17.666 -5.913 -3.146 1.00 69.19 181 VAL A O 1
ATOM 1356 N N . ALA A 1 182 ? -15.546 -6.584 -3.419 1.00 64.56 182 ALA A N 1
ATOM 1357 C CA . ALA A 1 182 ? -15.441 -7.249 -2.119 1.00 64.56 182 ALA A CA 1
ATOM 1358 C C . ALA A 1 182 ? -15.623 -6.246 -0.966 1.00 64.56 182 ALA A C 1
ATOM 1360 O O . ALA A 1 182 ? -16.235 -6.555 0.062 1.00 64.56 182 ALA A O 1
ATOM 1361 N N . VAL A 1 183 ? -15.150 -5.012 -1.156 1.00 60.38 183 VAL A N 1
ATOM 1362 C CA . VAL A 1 183 ? -15.320 -3.915 -0.199 1.00 60.38 183 VAL A CA 1
ATOM 1363 C C . VAL A 1 183 ? -16.752 -3.368 -0.193 1.00 60.38 183 VAL A C 1
ATOM 1365 O O . VAL A 1 183 ? -17.309 -3.147 0.890 1.00 60.38 183 VAL A O 1
ATOM 1368 N N . THR A 1 184 ? -17.364 -3.183 -1.365 1.00 62.56 184 THR A N 1
ATOM 1369 C CA . THR A 1 184 ? -18.615 -2.422 -1.545 1.00 62.56 184 THR A CA 1
ATOM 1370 C C . THR A 1 184 ? -19.886 -3.272 -1.579 1.00 62.56 184 THR A C 1
ATOM 1372 O O . THR A 1 184 ? -20.870 -2.882 -0.955 1.00 62.56 184 THR A O 1
ATOM 1375 N N . VAL A 1 185 ? -19.900 -4.420 -2.263 1.00 54.97 185 VAL A N 1
ATOM 1376 C CA . VAL A 1 185 ? -21.164 -5.039 -2.706 1.00 54.97 185 VAL A CA 1
ATOM 1377 C C . VAL A 1 185 ? -21.706 -6.102 -1.755 1.00 54.97 185 VAL A C 1
ATOM 1379 O O . VAL A 1 185 ? -22.924 -6.260 -1.693 1.00 54.97 185 VAL A O 1
ATOM 1382 N N . ASN A 1 186 ? -20.893 -6.842 -0.983 1.00 50.38 186 ASN A N 1
ATOM 1383 C CA . ASN A 1 186 ? -21.499 -7.896 -0.157 1.00 50.38 186 ASN A CA 1
ATOM 1384 C C . ASN A 1 186 ? -20.722 -8.336 1.103 1.00 50.38 186 ASN A C 1
ATOM 1386 O O . ASN A 1 186 ? -20.071 -9.384 1.110 1.00 50.38 186 ASN A O 1
ATOM 13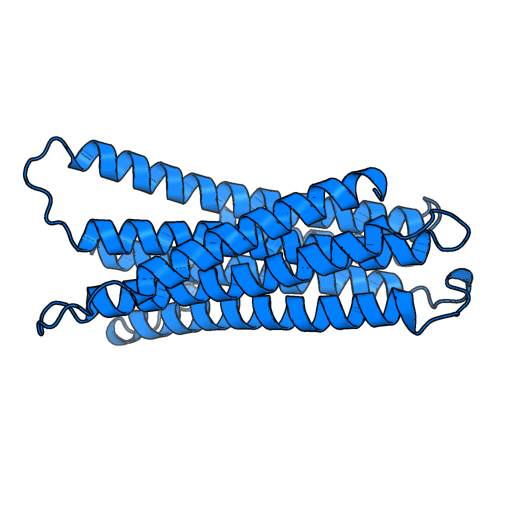90 N N . PRO A 1 187 ? -20.867 -7.620 2.237 1.00 51.47 187 PRO A N 1
ATOM 1391 C CA . PRO A 1 187 ? -20.306 -8.050 3.523 1.00 51.47 187 PRO A CA 1
ATOM 1392 C C . PRO A 1 187 ? -20.883 -9.384 4.039 1.00 51.47 187 PRO A C 1
ATOM 1394 O O . PRO A 1 187 ? -20.329 -9.960 4.973 1.00 51.47 187 PRO A O 1
ATOM 1397 N N . ARG A 1 188 ? -21.986 -9.882 3.458 1.00 49.56 188 ARG A N 1
ATOM 1398 C CA . ARG A 1 188 ? -22.603 -11.176 3.803 1.00 49.56 188 ARG A CA 1
ATOM 1399 C C . ARG A 1 188 ? -21.965 -12.361 3.075 1.00 49.56 188 ARG A C 1
ATOM 1401 O O . ARG A 1 188 ? -21.992 -13.470 3.589 1.00 49.56 188 ARG A O 1
ATOM 1408 N N . LEU A 1 189 ? -21.396 -12.145 1.891 1.00 47.84 189 LEU A N 1
ATOM 1409 C CA . LEU A 1 189 ? -20.768 -13.206 1.091 1.00 47.84 189 LEU A CA 1
ATOM 1410 C C . LEU A 1 189 ? -19.378 -13.545 1.649 1.00 47.84 189 LEU A C 1
ATOM 1412 O O . LEU A 1 189 ? -19.019 -14.711 1.752 1.00 47.84 189 LEU A O 1
ATOM 1416 N N . VAL A 1 190 ? -18.663 -12.521 2.127 1.00 47.22 190 VAL A N 1
ATOM 1417 C CA . VAL A 1 190 ? -17.404 -12.672 2.871 1.00 47.22 190 VAL A CA 1
ATOM 1418 C C . VAL A 1 190 ? -17.634 -13.284 4.258 1.00 47.22 190 VAL A C 1
ATOM 1420 O O . VAL A 1 190 ? -16.819 -14.087 4.692 1.00 47.22 190 VAL A O 1
ATOM 1423 N N . SER A 1 191 ? -18.746 -12.971 4.941 1.00 48.34 191 SER A N 1
ATOM 1424 C CA . SER A 1 191 ? -19.038 -13.609 6.236 1.00 48.34 191 SER A CA 1
ATOM 1425 C C . SER A 1 191 ? -19.444 -15.075 6.074 1.00 48.34 191 SER A C 1
ATOM 1427 O O . SER A 1 191 ? -18.896 -15.927 6.752 1.00 48.34 191 SER A O 1
ATOM 1429 N N . ARG A 1 192 ? -20.283 -15.422 5.088 1.00 51.81 192 ARG A N 1
ATOM 1430 C CA . ARG A 1 192 ? -20.696 -16.821 4.846 1.00 51.81 192 ARG A CA 1
ATOM 1431 C C . ARG A 1 192 ? -19.553 -17.778 4.503 1.00 51.81 192 ARG A C 1
ATOM 1433 O O . ARG A 1 192 ? -19.675 -18.965 4.767 1.00 51.81 192 ARG A O 1
ATOM 1440 N N . LEU A 1 193 ? -18.471 -17.283 3.908 1.00 48.00 193 LEU A N 1
ATOM 1441 C CA . LEU A 1 193 ? -17.280 -18.086 3.616 1.00 48.00 193 LEU A CA 1
ATOM 1442 C C . LEU A 1 193 ? -16.409 -18.347 4.856 1.00 48.00 193 LEU A C 1
ATOM 1444 O O . LEU A 1 193 ? -15.539 -19.212 4.800 1.00 48.00 193 LEU A O 1
ATOM 1448 N N . VAL A 1 194 ? -16.605 -17.598 5.948 1.00 43.81 194 VAL A N 1
ATOM 1449 C CA . VAL A 1 194 ? -15.658 -17.544 7.076 1.00 43.81 194 VAL A CA 1
ATOM 1450 C C . VAL A 1 194 ? -16.328 -17.657 8.455 1.00 43.81 194 VAL A C 1
ATOM 1452 O O . VAL A 1 194 ? -15.628 -17.837 9.449 1.00 43.81 194 VAL A O 1
ATOM 1455 N N . ASP A 1 195 ? -17.661 -17.616 8.541 1.00 44.16 195 ASP A N 1
ATOM 1456 C CA . ASP A 1 195 ? -18.430 -17.799 9.777 1.00 44.16 195 ASP A CA 1
ATOM 1457 C C . ASP A 1 195 ? -18.303 -19.263 10.263 1.00 44.16 195 ASP A C 1
ATOM 1459 O O . ASP A 1 195 ? -19.160 -20.116 10.039 1.00 44.16 195 ASP A O 1
ATOM 1463 N N . GLY A 1 196 ? -17.177 -19.559 10.915 1.00 49.38 196 GLY A N 1
ATOM 1464 C CA . GLY A 1 196 ? -17.008 -20.678 11.836 1.00 49.38 196 GLY A CA 1
ATOM 1465 C C . GLY A 1 196 ? -17.630 -20.370 13.209 1.00 49.38 196 GLY A C 1
ATOM 1466 O O . GLY A 1 196 ? -18.032 -19.233 13.464 1.00 49.38 196 GLY A O 1
ATOM 1467 N N . PRO A 1 197 ? -17.727 -21.370 14.105 1.00 39.97 197 PRO A N 1
ATOM 1468 C CA . PRO A 1 197 ? -18.462 -21.267 15.370 1.00 39.97 197 PRO A CA 1
ATOM 1469 C C . PRO A 1 197 ? -17.999 -20.091 16.252 1.00 39.97 197 PRO A C 1
ATOM 1471 O O . PRO A 1 197 ? -16.808 -19.782 16.325 1.00 39.97 197 PRO A O 1
ATOM 1474 N N . ALA A 1 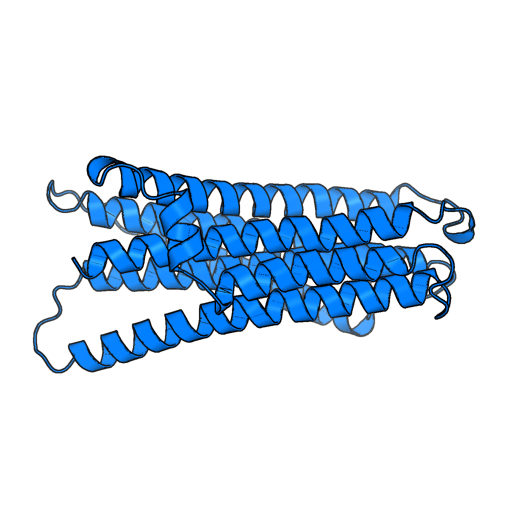198 ? -18.970 -19.457 16.923 1.00 46.69 198 ALA A N 1
ATOM 1475 C CA . ALA A 1 198 ? -18.885 -18.143 17.573 1.00 46.69 198 ALA A CA 1
ATOM 1476 C C . ALA A 1 198 ? -17.740 -17.965 18.595 1.00 46.69 198 ALA A C 1
ATOM 1478 O O . ALA A 1 198 ? -17.229 -16.859 18.733 1.00 46.69 198 ALA A O 1
ATOM 1479 N N . ASP A 1 199 ? -17.257 -19.040 19.224 1.00 48.25 199 ASP A N 1
ATOM 1480 C CA . ASP A 1 199 ? -16.153 -18.989 20.202 1.00 48.25 199 ASP A CA 1
ATOM 1481 C C . ASP A 1 199 ? -14.752 -18.767 19.584 1.00 48.25 199 ASP A C 1
ATOM 1483 O O . ASP A 1 199 ? -13.791 -18.502 20.301 1.00 48.25 199 ASP A O 1
ATOM 1487 N N . ARG A 1 200 ? -14.600 -18.844 18.250 1.00 51.88 200 ARG A N 1
ATOM 1488 C CA . ARG A 1 200 ? -13.313 -18.655 17.534 1.00 51.88 200 ARG A CA 1
ATOM 1489 C C . ARG A 1 200 ? -13.168 -17.315 16.808 1.00 51.88 200 ARG A C 1
ATOM 1491 O O . ARG A 1 200 ? -12.166 -17.094 16.127 1.00 51.88 200 ARG A O 1
ATOM 1498 N N . GLN A 1 201 ? -14.152 -16.421 16.900 1.00 54.53 201 GLN A N 1
ATOM 1499 C CA . GLN A 1 201 ? -14.197 -15.229 16.044 1.00 54.53 201 GLN A CA 1
ATOM 1500 C C . GLN A 1 201 ? -13.065 -14.227 16.321 1.00 54.53 201 GLN A C 1
ATOM 1502 O O . GLN A 1 201 ? -12.549 -13.620 15.384 1.00 54.53 201 GLN A O 1
ATOM 1507 N N . VAL A 1 202 ? -12.621 -14.094 17.574 1.00 57.81 202 VAL A N 1
ATOM 1508 C CA . VAL A 1 202 ? -11.578 -13.132 17.968 1.00 57.81 202 VAL A CA 1
ATOM 1509 C C . VAL A 1 202 ? -10.213 -13.465 17.338 1.00 57.81 202 VAL A C 1
ATOM 1511 O O . VAL A 1 202 ? -9.548 -12.572 16.809 1.00 57.81 202 VAL A O 1
ATOM 1514 N N . ASP A 1 203 ? -9.845 -14.748 17.285 1.00 63.19 203 ASP A N 1
ATOM 1515 C CA . ASP A 1 203 ? -8.572 -15.211 16.711 1.00 63.19 203 ASP A CA 1
ATOM 1516 C C . ASP A 1 203 ? -8.493 -15.005 15.192 1.00 63.19 203 ASP A C 1
ATOM 1518 O O . ASP A 1 203 ? -7.422 -14.754 14.633 1.00 63.19 203 ASP A O 1
ATOM 1522 N N . ILE A 1 204 ? -9.629 -15.098 14.494 1.00 64.50 204 ILE A N 1
ATOM 1523 C CA . ILE A 1 204 ? -9.685 -14.960 13.033 1.00 64.50 204 ILE A CA 1
ATOM 1524 C C . ILE A 1 204 ? -9.379 -13.514 12.617 1.00 64.50 204 ILE A C 1
ATOM 1526 O O . ILE A 1 204 ? -8.667 -13.291 11.633 1.00 64.50 204 ILE A O 1
ATOM 1530 N N . PHE A 1 205 ? -9.874 -12.526 13.367 1.00 70.62 205 PHE A N 1
ATOM 1531 C CA . PHE A 1 205 ? -9.626 -11.111 13.073 1.00 70.62 205 PHE A CA 1
ATOM 1532 C C . PHE A 1 205 ? -8.194 -10.696 13.400 1.00 70.62 205 PHE A C 1
ATOM 1534 O O . PHE A 1 205 ? -7.579 -9.978 12.609 1.00 70.62 205 PHE A O 1
ATOM 1541 N N . ASP A 1 206 ? -7.633 -11.217 14.492 1.00 74.38 206 ASP A N 1
ATOM 1542 C CA . ASP A 1 206 ? -6.224 -11.014 14.838 1.00 74.38 206 ASP A CA 1
ATOM 1543 C C . ASP A 1 206 ? -5.297 -11.611 13.786 1.00 74.38 206 ASP A C 1
ATOM 1545 O O . ASP A 1 206 ? -4.336 -10.969 13.352 1.00 74.38 206 ASP A O 1
ATOM 1549 N N . ARG A 1 207 ? -5.640 -12.797 13.278 1.00 77.50 207 ARG A N 1
ATOM 1550 C CA . ARG A 1 207 ? -4.902 -13.435 12.191 1.00 77.50 207 ARG A CA 1
ATOM 1551 C C . ARG A 1 207 ? -4.982 -12.643 10.889 1.00 77.50 207 ARG A C 1
ATOM 1553 O O . ARG A 1 207 ? -3.970 -12.528 10.203 1.00 77.50 207 ARG A O 1
ATOM 1560 N N . ALA A 1 208 ? -6.143 -12.082 10.547 1.00 81.56 208 ALA A N 1
ATOM 1561 C CA . ALA A 1 208 ? -6.301 -11.255 9.351 1.00 81.56 208 ALA A CA 1
ATOM 1562 C C . ALA A 1 208 ? -5.523 -9.934 9.449 1.00 81.56 208 ALA A C 1
ATOM 1564 O O . ALA A 1 208 ? -4.881 -9.528 8.480 1.00 81.56 208 ALA A O 1
ATOM 1565 N N . LEU A 1 209 ? -5.532 -9.292 10.621 1.00 84.31 209 LEU A N 1
ATOM 1566 C CA . LEU A 1 209 ? -4.779 -8.064 10.871 1.00 84.31 209 LEU A CA 1
ATOM 1567 C C . LEU A 1 209 ? -3.269 -8.313 10.828 1.00 84.31 209 LEU A C 1
ATOM 1569 O O . LEU A 1 209 ? -2.533 -7.553 10.198 1.00 84.31 209 LEU A O 1
ATOM 1573 N N . PHE A 1 210 ? -2.817 -9.401 11.455 1.00 85.88 210 PHE A N 1
ATOM 1574 C CA . PHE A 1 210 ? -1.427 -9.842 11.401 1.00 85.88 210 PHE A CA 1
ATOM 1575 C C . PHE A 1 210 ? -1.004 -10.169 9.969 1.00 85.88 210 PHE A C 1
ATOM 1577 O O . PHE A 1 210 ? 0.026 -9.684 9.513 1.00 85.88 210 PHE A O 1
ATOM 1584 N N . PHE A 1 211 ? -1.823 -10.923 9.232 1.00 86.75 211 PHE A N 1
ATOM 1585 C CA . PHE A 1 211 ? -1.570 -11.248 7.831 1.00 86.75 211 PHE A CA 1
ATOM 1586 C C . PHE A 1 211 ? -1.459 -9.987 6.966 1.00 86.75 211 PHE A C 1
ATOM 1588 O O . PHE A 1 211 ? -0.480 -9.839 6.242 1.00 86.75 211 PHE A O 1
ATOM 1595 N N . ALA A 1 212 ? -2.396 -9.041 7.090 1.00 89.56 212 ALA A N 1
ATOM 1596 C CA . ALA A 1 212 ? -2.348 -7.771 6.366 1.00 89.56 212 ALA A CA 1
ATOM 1597 C C . ALA A 1 212 ? -1.092 -6.952 6.716 1.00 89.56 212 ALA A C 1
ATOM 1599 O O . ALA A 1 212 ? -0.440 -6.403 5.824 1.00 89.56 212 ALA A O 1
ATOM 1600 N N . GLY A 1 213 ? -0.709 -6.925 7.998 1.00 89.06 213 GLY A N 1
ATOM 1601 C CA . GLY A 1 213 ? 0.534 -6.312 8.470 1.00 89.06 213 GLY A CA 1
ATOM 1602 C C . GLY A 1 213 ? 1.780 -6.952 7.862 1.00 89.06 213 GLY A C 1
ATOM 1603 O O . GLY A 1 213 ? 2.627 -6.249 7.314 1.00 89.06 213 GLY A O 1
ATOM 1604 N N . VAL A 1 214 ? 1.870 -8.282 7.889 1.00 89.81 214 VAL A N 1
ATOM 1605 C CA . VAL A 1 214 ? 2.985 -9.040 7.307 1.00 89.81 214 VAL A CA 1
ATOM 1606 C C . VAL A 1 214 ? 3.056 -8.840 5.796 1.00 89.81 214 VAL A C 1
ATOM 1608 O O . VAL A 1 214 ? 4.133 -8.551 5.287 1.00 89.81 214 VAL A O 1
ATOM 1611 N N . CYS A 1 215 ? 1.933 -8.912 5.076 1.00 91.00 215 CYS A N 1
ATOM 1612 C CA . CYS A 1 215 ? 1.886 -8.618 3.643 1.00 91.00 215 CYS A CA 1
ATOM 1613 C C . CYS A 1 215 ? 2.382 -7.202 3.339 1.00 91.00 215 CYS A C 1
ATOM 1615 O O . CYS A 1 215 ? 3.139 -7.013 2.391 1.00 91.00 215 CYS A O 1
ATOM 1617 N N . THR A 1 216 ? 2.002 -6.223 4.163 1.00 94.06 216 THR A N 1
ATOM 1618 C CA . THR A 1 216 ? 2.428 -4.829 4.005 1.00 94.06 216 THR A CA 1
ATOM 1619 C C . THR A 1 216 ? 3.933 -4.670 4.202 1.00 94.06 216 THR A C 1
ATOM 1621 O O . THR A 1 216 ? 4.603 -4.051 3.374 1.00 94.06 216 THR A O 1
ATOM 1624 N N . VAL A 1 217 ? 4.488 -5.276 5.254 1.00 94.00 217 VAL A N 1
ATOM 1625 C CA . VAL A 1 217 ? 5.933 -5.263 5.530 1.00 94.00 217 VAL A CA 1
ATOM 1626 C C . VAL A 1 217 ? 6.706 -6.000 4.437 1.00 94.00 217 VAL A C 1
ATOM 1628 O O . VAL A 1 217 ? 7.665 -5.449 3.902 1.00 94.00 217 VAL A O 1
ATOM 1631 N N . LEU A 1 218 ? 6.274 -7.204 4.053 1.00 93.31 218 LEU A N 1
ATOM 1632 C CA . LEU A 1 218 ? 6.921 -7.999 3.007 1.00 93.31 218 LEU A CA 1
ATOM 1633 C C . LEU A 1 218 ? 6.909 -7.277 1.661 1.00 93.31 218 LEU A C 1
ATOM 1635 O O . LEU A 1 218 ? 7.955 -7.189 1.026 1.00 93.31 218 LEU A O 1
ATOM 1639 N N . TYR A 1 219 ? 5.767 -6.716 1.251 1.00 94.50 219 TYR A N 1
ATOM 1640 C CA . TYR A 1 219 ? 5.683 -5.915 0.029 1.00 94.50 219 TYR A CA 1
ATOM 1641 C C . TYR A 1 219 ? 6.613 -4.702 0.093 1.00 94.50 219 TYR A C 1
ATOM 1643 O O . TYR A 1 219 ? 7.252 -4.373 -0.897 1.00 94.50 219 TYR A O 1
ATOM 1651 N N . SER A 1 220 ? 6.738 -4.058 1.254 1.00 95.50 220 SER A N 1
ATOM 1652 C CA . SER A 1 220 ? 7.590 -2.876 1.414 1.00 95.50 220 SER A CA 1
ATOM 1653 C C . SER A 1 220 ? 9.082 -3.205 1.359 1.00 95.50 220 SER A C 1
ATOM 1655 O O . SER A 1 220 ? 9.849 -2.501 0.703 1.00 95.50 220 SER A O 1
ATOM 1657 N N . VAL A 1 221 ? 9.501 -4.301 1.997 1.00 95.69 221 VAL A N 1
ATOM 1658 C CA . VAL A 1 221 ? 10.893 -4.776 1.964 1.00 95.69 221 VAL A CA 1
ATOM 1659 C C . VAL A 1 221 ? 11.246 -5.284 0.567 1.00 95.69 221 VAL A C 1
ATOM 1661 O O . VAL A 1 221 ? 12.232 -4.836 -0.017 1.00 95.69 221 VAL A O 1
ATOM 1664 N N . ALA A 1 222 ? 10.418 -6.166 -0.000 1.00 94.62 222 ALA A N 1
ATOM 1665 C CA . ALA A 1 222 ? 10.628 -6.703 -1.341 1.00 94.62 222 ALA A CA 1
ATOM 1666 C C . ALA A 1 222 ? 10.548 -5.604 -2.407 1.00 94.62 222 ALA A C 1
ATOM 1668 O O . ALA A 1 222 ? 11.371 -5.578 -3.314 1.00 94.62 222 ALA A O 1
ATOM 1669 N N . GLY A 1 223 ? 9.608 -4.667 -2.273 1.00 93.44 223 GLY A N 1
ATOM 1670 C CA . GLY A 1 223 ? 9.444 -3.518 -3.158 1.00 93.44 223 GLY A CA 1
ATOM 1671 C C . GLY A 1 223 ? 10.662 -2.603 -3.141 1.00 93.44 223 GLY A C 1
ATOM 1672 O O . GLY A 1 223 ? 11.182 -2.272 -4.201 1.00 93.44 223 GLY A O 1
ATOM 1673 N N . THR A 1 224 ? 11.187 -2.272 -1.959 1.00 94.75 224 THR A N 1
ATOM 1674 C CA . THR A 1 224 ? 12.435 -1.497 -1.834 1.00 94.75 224 THR A CA 1
ATOM 1675 C C . THR A 1 224 ? 13.621 -2.221 -2.458 1.00 94.75 224 THR A C 1
ATOM 1677 O O . THR A 1 224 ? 14.376 -1.612 -3.211 1.00 94.75 224 THR A O 1
ATOM 1680 N N . ALA A 1 225 ? 13.778 -3.520 -2.184 1.00 93.69 225 ALA A N 1
ATOM 1681 C CA . ALA A 1 225 ? 14.854 -4.319 -2.765 1.00 93.69 225 ALA A CA 1
ATOM 1682 C C . ALA A 1 225 ? 14.753 -4.377 -4.298 1.00 93.69 225 ALA A C 1
ATOM 1684 O O . ALA A 1 225 ? 15.755 -4.245 -4.994 1.00 93.69 225 ALA A O 1
ATOM 1685 N N . LEU A 1 226 ? 13.536 -4.517 -4.822 1.00 91.50 226 LEU A N 1
ATOM 1686 C CA . LEU A 1 226 ? 13.242 -4.569 -6.249 1.00 91.50 226 LEU A CA 1
ATOM 1687 C C . LEU A 1 226 ? 13.467 -3.209 -6.929 1.00 91.50 226 LEU A C 1
ATOM 1689 O O . LEU A 1 226 ? 14.044 -3.166 -8.011 1.00 91.50 226 LEU A O 1
ATOM 1693 N N . VAL A 1 227 ? 13.128 -2.096 -6.272 1.00 91.19 227 VAL A N 1
ATOM 1694 C CA . VAL A 1 227 ? 13.499 -0.750 -6.738 1.00 91.19 227 VAL A CA 1
ATOM 1695 C C . VAL A 1 227 ? 15.016 -0.565 -6.736 1.00 91.19 227 VAL A C 1
ATOM 1697 O O . VAL A 1 227 ? 15.568 -0.118 -7.737 1.00 91.19 227 VAL A O 1
ATOM 1700 N N . GLY A 1 228 ? 15.705 -0.947 -5.658 1.00 88.38 228 GLY A N 1
ATOM 1701 C CA . GLY A 1 228 ? 17.167 -0.889 -5.592 1.00 88.38 228 GLY A CA 1
ATOM 1702 C C . GLY A 1 228 ? 17.831 -1.732 -6.683 1.00 88.38 228 GLY A C 1
ATOM 1703 O O . GLY A 1 228 ? 18.791 -1.290 -7.307 1.00 88.38 228 GLY A O 1
ATOM 1704 N N . PHE A 1 229 ? 17.273 -2.908 -6.981 1.00 87.12 229 PHE A N 1
ATOM 1705 C CA . PHE A 1 229 ? 17.711 -3.752 -8.089 1.00 87.12 229 PHE A CA 1
ATOM 1706 C C . PHE A 1 229 ? 17.509 -3.064 -9.445 1.00 87.12 229 PHE A C 1
ATOM 1708 O O . PHE A 1 229 ? 18.439 -3.027 -10.252 1.00 87.12 229 PHE A O 1
ATOM 1715 N N . PHE A 1 230 ? 16.334 -2.471 -9.682 1.00 85.81 230 PHE A N 1
ATOM 1716 C CA . PHE A 1 230 ? 16.048 -1.746 -10.920 1.00 85.81 230 PHE A CA 1
ATOM 1717 C C . PHE A 1 230 ? 16.974 -0.552 -11.125 1.00 85.81 230 PHE A C 1
ATOM 1719 O O . PHE A 1 230 ? 17.469 -0.384 -12.235 1.00 85.81 230 PHE A O 1
ATOM 1726 N N . LEU A 1 231 ? 17.212 0.249 -10.083 1.00 83.75 231 LEU A N 1
ATOM 1727 C CA . LEU A 1 231 ? 18.024 1.465 -10.165 1.00 83.75 231 LEU A CA 1
ATOM 1728 C C . LEU A 1 231 ? 19.533 1.176 -10.189 1.00 83.75 231 LEU A C 1
ATOM 1730 O O . LEU A 1 231 ? 20.259 1.837 -10.923 1.00 83.75 231 LEU A O 1
ATOM 1734 N N . GLY A 1 232 ? 20.011 0.191 -9.421 1.00 75.25 232 GLY A N 1
ATOM 1735 C CA . GLY A 1 232 ? 21.445 -0.011 -9.186 1.00 75.25 232 GLY A CA 1
ATOM 1736 C C . GLY A 1 232 ? 22.113 -1.148 -9.962 1.00 75.25 232 GLY A C 1
ATOM 1737 O O . GLY A 1 232 ? 23.304 -1.059 -10.244 1.00 75.25 232 GLY A O 1
ATOM 1738 N N . VAL A 1 233 ? 21.396 -2.231 -10.287 1.00 62.03 233 VAL A N 1
ATOM 1739 C CA . VAL A 1 233 ? 22.031 -3.493 -10.738 1.00 62.03 233 VAL A CA 1
ATOM 1740 C C . VAL A 1 233 ? 21.801 -3.785 -12.216 1.00 62.03 233 VAL A C 1
ATOM 1742 O O . VAL A 1 233 ? 22.541 -4.566 -12.806 1.00 62.03 233 VAL A O 1
ATOM 1745 N N . VAL A 1 234 ? 20.802 -3.159 -12.835 1.00 58.66 234 VAL A N 1
ATOM 1746 C CA . VAL A 1 234 ? 20.434 -3.415 -14.229 1.00 58.66 234 VAL A CA 1
ATOM 1747 C C . VAL A 1 234 ? 20.920 -2.255 -15.114 1.00 58.66 234 VAL A C 1
ATOM 1749 O O . VAL A 1 234 ? 20.133 -1.357 -15.419 1.00 58.66 234 VAL A O 1
ATOM 1752 N N . PRO A 1 235 ? 22.180 -2.272 -15.605 1.00 55.81 235 PRO A N 1
ATOM 1753 C CA . PRO A 1 235 ? 22.610 -1.459 -16.744 1.00 55.81 235 PRO A CA 1
ATOM 1754 C C . PRO A 1 235 ? 22.065 -2.042 -18.062 1.00 55.81 235 PRO A C 1
ATOM 1756 O O . PRO A 1 235 ? 22.700 -1.934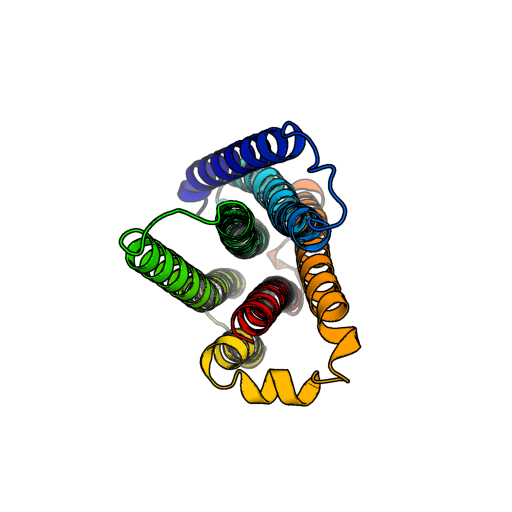 -19.106 1.00 55.81 235 PRO A O 1
ATOM 1759 N N . ALA A 1 236 ? 20.932 -2.749 -18.013 1.00 54.53 236 ALA A N 1
ATOM 1760 C CA . ALA A 1 236 ? 20.378 -3.401 -19.181 1.00 54.53 236 ALA A CA 1
ATOM 1761 C C . ALA A 1 236 ? 19.655 -2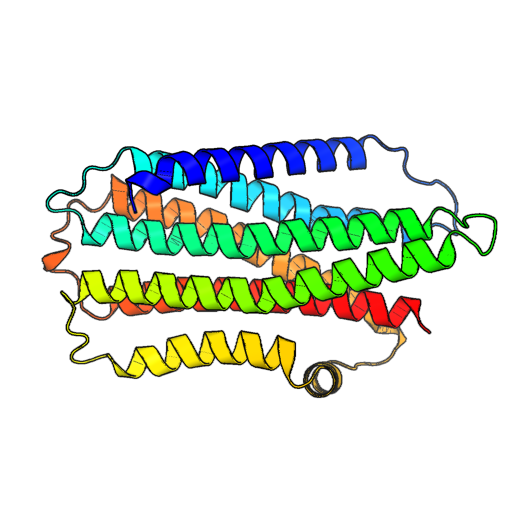.382 -20.046 1.00 54.53 236 ALA A C 1
ATOM 1763 O O . ALA A 1 236 ? 19.013 -1.451 -19.561 1.00 54.53 236 ALA A O 1
ATOM 1764 N N . GLU A 1 237 ? 19.706 -2.632 -21.341 1.00 66.75 237 GLU A N 1
ATOM 1765 C CA . GLU A 1 237 ? 18.806 -2.062 -22.320 1.00 66.75 237 GLU A CA 1
ATOM 1766 C C . GLU A 1 237 ? 17.359 -2.378 -21.896 1.00 66.75 237 GLU A C 1
ATOM 1768 O O . GLU A 1 237 ? 16.801 -3.427 -22.218 1.00 66.75 237 GLU A O 1
ATOM 1773 N N . TRP A 1 238 ? 16.720 -1.462 -21.162 1.00 75.44 238 TRP A N 1
ATOM 1774 C CA . TRP A 1 238 ? 15.294 -1.528 -20.804 1.00 75.44 238 TRP A CA 1
ATOM 1775 C C . TRP A 1 238 ? 14.397 -1.637 -22.056 1.00 75.44 238 TRP A C 1
ATOM 1777 O O . TRP A 1 238 ? 13.238 -2.042 -21.976 1.00 75.44 238 TRP A O 1
ATOM 1787 N N . ASN A 1 239 ? 14.960 -1.342 -23.232 1.00 72.06 239 ASN A N 1
ATOM 1788 C CA . ASN A 1 239 ? 14.365 -1.535 -24.552 1.00 72.06 239 ASN A CA 1
ATOM 1789 C C . ASN A 1 239 ? 14.303 -3.007 -24.995 1.00 72.06 239 ASN A C 1
ATOM 1791 O O . ASN A 1 239 ? 13.380 -3.379 -25.713 1.00 72.06 239 ASN A O 1
ATOM 1795 N N . SER A 1 240 ? 15.228 -3.845 -24.526 1.00 74.12 240 SER A N 1
ATOM 1796 C CA . SER A 1 240 ? 15.377 -5.266 -24.884 1.00 74.12 240 SER A CA 1
ATOM 1797 C C . SER A 1 240 ? 14.649 -6.195 -23.902 1.00 74.12 240 SER A C 1
ATOM 1799 O O . SER A 1 240 ? 14.741 -7.420 -23.986 1.00 74.12 240 SER A O 1
ATOM 1801 N N . THR A 1 241 ? 13.934 -5.620 -22.931 1.00 79.25 241 THR A N 1
ATOM 1802 C CA . THR A 1 241 ? 13.252 -6.374 -21.878 1.00 79.25 241 THR A CA 1
ATOM 1803 C C . THR A 1 241 ? 12.018 -7.093 -22.443 1.00 79.25 241 THR A C 1
ATOM 1805 O O . THR A 1 241 ? 11.208 -6.463 -23.128 1.00 79.25 241 THR A O 1
ATOM 1808 N N . PRO A 1 242 ? 11.815 -8.390 -22.135 1.00 83.88 242 PRO A N 1
ATOM 1809 C CA . PRO A 1 242 ? 10.650 -9.131 -22.601 1.00 83.88 242 PRO A CA 1
ATOM 1810 C C . PRO A 1 242 ? 9.331 -8.459 -22.208 1.00 83.88 242 PRO A C 1
ATOM 1812 O O . PRO A 1 242 ? 9.160 -8.003 -21.075 1.00 83.88 242 PRO A O 1
ATOM 1815 N N . SER A 1 243 ? 8.352 -8.480 -23.112 1.00 82.12 243 SER A N 1
ATOM 1816 C CA . SER A 1 243 ? 7.051 -7.825 -22.919 1.00 82.12 243 SER A CA 1
ATOM 1817 C C . SER A 1 243 ? 6.253 -8.341 -21.715 1.00 82.12 243 SER A C 1
ATOM 1819 O O . SER A 1 243 ? 5.395 -7.625 -21.209 1.00 82.12 243 SER A O 1
ATOM 1821 N N . PHE A 1 244 ? 6.537 -9.540 -21.194 1.00 83.19 244 PHE A N 1
ATOM 1822 C CA . PHE A 1 244 ? 5.858 -10.064 -20.004 1.00 83.19 244 PHE A CA 1
ATOM 1823 C C . PHE A 1 244 ? 6.295 -9.378 -18.696 1.00 83.19 244 PHE A C 1
ATOM 1825 O O . PHE A 1 244 ? 5.501 -9.300 -17.760 1.00 83.19 244 PHE A O 1
ATOM 1832 N N . VAL A 1 245 ? 7.523 -8.852 -18.616 1.00 86.50 245 VAL A N 1
ATOM 1833 C CA . VAL A 1 245 ? 8.080 -8.228 -17.401 1.00 86.50 245 VAL A CA 1
ATOM 1834 C C . VAL A 1 245 ? 7.209 -7.079 -16.874 1.00 86.50 245 VAL A C 1
ATOM 1836 O O . VAL A 1 245 ? 6.793 -7.154 -15.714 1.00 86.50 245 VAL A O 1
ATOM 1839 N N . PRO A 1 246 ? 6.832 -6.059 -17.670 1.00 87.50 246 PRO A N 1
ATOM 1840 C CA . PRO A 1 246 ? 5.967 -4.988 -17.177 1.00 87.50 246 PRO A CA 1
ATOM 1841 C C . PRO A 1 246 ? 4.608 -5.499 -16.682 1.00 87.50 246 PRO A C 1
ATOM 1843 O O . PRO A 1 246 ? 4.089 -4.990 -15.693 1.00 87.50 246 PRO A O 1
ATOM 1846 N N . TRP A 1 247 ? 4.048 -6.551 -17.289 1.00 86.38 247 TRP A N 1
ATOM 1847 C CA . TRP A 1 247 ? 2.791 -7.149 -16.830 1.00 86.38 247 TRP A CA 1
ATOM 1848 C C . TRP A 1 247 ? 2.933 -7.875 -15.494 1.00 86.38 247 TRP A C 1
ATOM 1850 O O . TRP A 1 247 ? 2.034 -7.793 -14.654 1.00 86.38 247 TRP A O 1
ATOM 1860 N N . THR A 1 248 ? 4.064 -8.546 -15.260 1.00 87.69 248 THR A N 1
ATOM 1861 C CA . THR A 1 248 ? 4.342 -9.166 -13.956 1.00 87.69 248 THR A CA 1
ATOM 1862 C C . THR A 1 248 ? 4.469 -8.119 -12.853 1.00 87.69 248 THR A C 1
ATOM 1864 O O . THR A 1 248 ? 3.860 -8.282 -11.795 1.00 87.69 248 THR A O 1
ATOM 1867 N N . VAL A 1 249 ? 5.155 -7.001 -13.121 1.00 90.06 249 VAL A N 1
ATOM 1868 C CA . VAL A 1 249 ? 5.265 -5.883 -12.173 1.00 90.06 249 VAL A CA 1
ATOM 1869 C C . VAL A 1 249 ? 3.897 -5.250 -11.933 1.00 90.06 249 VAL A C 1
ATOM 1871 O O . VAL A 1 249 ? 3.481 -5.125 -10.786 1.00 90.06 249 VAL A O 1
ATOM 1874 N N . ALA A 1 250 ? 3.154 -4.926 -12.994 1.00 90.00 250 ALA A N 1
ATOM 1875 C CA . ALA A 1 250 ? 1.799 -4.382 -12.912 1.00 90.00 250 ALA A CA 1
ATOM 1876 C C . ALA A 1 250 ? 0.876 -5.252 -12.044 1.00 90.00 250 ALA A C 1
ATOM 1878 O O . ALA A 1 250 ? 0.188 -4.755 -11.152 1.00 90.00 250 ALA A O 1
ATOM 1879 N N . THR A 1 251 ? 0.904 -6.566 -12.274 1.00 88.31 251 THR A N 1
ATOM 1880 C CA . THR A 1 251 ? 0.101 -7.529 -11.518 1.00 88.31 251 THR A CA 1
ATOM 1881 C C . THR A 1 251 ? 0.518 -7.558 -10.054 1.00 88.31 251 THR A C 1
ATOM 1883 O O . THR A 1 251 ? -0.343 -7.498 -9.180 1.00 88.31 251 THR A O 1
ATOM 1886 N N . LEU A 1 252 ? 1.818 -7.602 -9.761 1.00 90.00 252 LEU A N 1
ATOM 1887 C CA . LEU A 1 252 ? 2.343 -7.623 -8.394 1.00 90.00 252 LEU A CA 1
ATOM 1888 C C . LEU A 1 252 ? 1.982 -6.346 -7.618 1.00 90.00 252 LEU A C 1
ATOM 1890 O O . LEU A 1 252 ? 1.525 -6.428 -6.477 1.00 90.00 252 LEU A O 1
ATOM 1894 N N . VAL A 1 253 ? 2.128 -5.184 -8.260 1.00 91.69 253 VAL A N 1
ATOM 1895 C CA . VAL A 1 253 ? 1.819 -3.865 -7.687 1.00 91.69 253 VAL A CA 1
ATOM 1896 C C . VAL A 1 253 ? 0.329 -3.711 -7.392 1.00 91.69 253 VAL A C 1
ATOM 1898 O O . VAL A 1 253 ? -0.023 -3.013 -6.453 1.00 91.69 253 VAL A O 1
ATOM 1901 N N . VAL A 1 254 ? -0.563 -4.371 -8.135 1.00 89.56 254 VAL A N 1
ATOM 1902 C CA . VAL A 1 254 ? -2.017 -4.301 -7.886 1.00 89.56 254 VAL A CA 1
ATOM 1903 C C . VAL A 1 254 ? -2.478 -5.363 -6.902 1.00 89.56 254 VAL A C 1
ATOM 1905 O O . VAL A 1 254 ? -3.196 -5.056 -5.950 1.00 89.56 254 VAL A O 1
ATOM 1908 N N . THR A 1 255 ? -2.075 -6.612 -7.116 1.00 87.50 255 THR A N 1
ATOM 1909 C CA . THR A 1 255 ? -2.567 -7.765 -6.352 1.00 87.50 255 THR A CA 1
ATOM 1910 C C . THR A 1 255 ? -2.179 -7.684 -4.883 1.00 87.50 255 THR A C 1
ATOM 1912 O O . THR A 1 255 ? -3.063 -7.746 -4.029 1.00 87.50 255 THR A O 1
ATOM 1915 N N . LEU A 1 256 ? -0.892 -7.507 -4.569 1.00 89.81 256 LEU A N 1
ATOM 1916 C CA . LEU A 1 256 ? -0.410 -7.548 -3.187 1.00 89.81 256 LEU A CA 1
ATOM 1917 C C . LEU A 1 256 ? -0.997 -6.403 -2.344 1.00 89.81 256 LEU A C 1
ATOM 1919 O O . LEU A 1 256 ? -1.573 -6.692 -1.289 1.00 89.81 256 LEU A O 1
ATOM 1923 N N . PRO A 1 257 ? -0.978 -5.139 -2.812 1.00 91.06 257 PRO A N 1
ATOM 1924 C CA . PRO A 1 257 ? -1.698 -4.062 -2.154 1.00 91.06 257 PRO A CA 1
ATOM 1925 C C . PRO A 1 257 ? -3.187 -4.300 -1.973 1.00 91.06 257 PRO A C 1
ATOM 1927 O O . PRO A 1 257 ? -3.707 -4.091 -0.880 1.00 91.06 257 PRO A O 1
ATOM 1930 N N . THR A 1 258 ? -3.876 -4.791 -3.001 1.00 88.25 258 THR A N 1
ATOM 1931 C CA . THR A 1 258 ? -5.317 -5.049 -2.915 1.00 88.25 258 THR A CA 1
ATOM 1932 C C . THR A 1 258 ? -5.629 -6.123 -1.870 1.00 88.25 258 THR A C 1
ATOM 1934 O O . THR A 1 258 ? -6.527 -5.936 -1.051 1.00 88.25 258 THR A O 1
ATOM 1937 N N . VAL A 1 259 ? -4.856 -7.213 -1.829 1.00 88.25 259 VAL A N 1
ATOM 1938 C CA . VAL A 1 259 ? -5.011 -8.282 -0.827 1.00 88.25 259 VAL A CA 1
ATOM 1939 C C . VAL A 1 259 ? -4.777 -7.753 0.591 1.00 88.25 259 VAL A C 1
ATOM 1941 O O . VAL A 1 259 ? -5.579 -8.035 1.483 1.00 88.25 259 VAL A O 1
ATOM 1944 N N . ALA A 1 260 ? -3.734 -6.945 0.806 1.00 88.69 260 ALA A N 1
ATOM 1945 C CA . ALA A 1 260 ? -3.462 -6.338 2.110 1.00 88.69 260 ALA A CA 1
ATOM 1946 C C . ALA A 1 260 ? -4.596 -5.393 2.552 1.00 88.69 260 ALA A C 1
ATOM 1948 O O . ALA A 1 260 ? -5.060 -5.467 3.691 1.00 88.69 260 ALA A O 1
ATOM 1949 N N . ILE A 1 261 ? -5.098 -4.554 1.637 1.00 89.25 261 ILE A N 1
ATOM 1950 C CA . ILE A 1 261 ? -6.216 -3.631 1.883 1.00 89.25 261 ILE A CA 1
ATOM 1951 C C . ILE A 1 261 ? -7.491 -4.399 2.259 1.00 89.25 261 ILE A C 1
ATOM 1953 O O . ILE A 1 261 ? -8.151 -4.049 3.241 1.00 89.25 261 ILE A O 1
ATOM 1957 N N . ILE A 1 262 ? -7.820 -5.476 1.536 1.00 86.31 262 ILE A N 1
ATOM 1958 C CA . ILE A 1 262 ? -8.954 -6.352 1.873 1.00 86.31 262 ILE A CA 1
ATOM 1959 C C . ILE A 1 262 ? -8.770 -6.949 3.275 1.00 86.31 262 ILE A C 1
ATOM 1961 O O . ILE A 1 262 ? -9.719 -6.955 4.060 1.00 86.31 262 ILE A O 1
ATOM 1965 N N . GLY A 1 263 ? -7.557 -7.399 3.614 1.00 86.06 263 GLY A N 1
ATOM 1966 C CA . GLY A 1 263 ? -7.229 -7.937 4.936 1.00 86.06 263 GLY A CA 1
ATOM 1967 C C . GLY A 1 263 ? -7.481 -6.939 6.072 1.00 86.06 263 GLY A C 1
ATOM 1968 O O . GLY A 1 263 ? -8.149 -7.281 7.050 1.00 86.06 263 GLY A O 1
ATOM 1969 N N . TYR A 1 264 ? -7.039 -5.685 5.922 1.00 86.94 264 TYR A N 1
ATOM 1970 C CA . TYR A 1 264 ? -7.294 -4.625 6.909 1.00 86.94 264 TYR A CA 1
ATOM 1971 C C . TYR A 1 264 ? -8.787 -4.330 7.094 1.00 86.94 264 TYR A C 1
ATOM 1973 O O . TYR A 1 264 ? -9.270 -4.170 8.217 1.00 86.94 264 TYR A O 1
ATOM 1981 N N . LEU A 1 265 ? -9.548 -4.299 6.001 1.00 83.06 265 LEU A N 1
ATOM 1982 C CA . LEU A 1 265 ? -10.991 -4.052 6.050 1.00 83.06 265 LEU A CA 1
ATOM 1983 C C . LEU A 1 265 ? -11.754 -5.205 6.690 1.00 83.06 265 LEU A C 1
ATOM 1985 O O . LEU A 1 265 ? -12.722 -4.975 7.420 1.00 83.06 265 LEU A O 1
ATOM 1989 N N . TYR A 1 266 ? -11.317 -6.434 6.421 1.00 80.06 266 TYR A N 1
ATOM 1990 C CA . TYR A 1 266 ? -11.868 -7.623 7.045 1.00 80.06 266 TYR A CA 1
ATOM 1991 C C . TYR A 1 266 ? -11.640 -7.600 8.562 1.00 80.06 266 TYR A C 1
ATOM 1993 O O . TYR A 1 266 ? -12.594 -7.771 9.324 1.00 80.06 266 TYR A O 1
ATOM 2001 N N . ALA A 1 267 ? -10.419 -7.278 9.001 1.00 76.50 267 ALA A N 1
ATOM 2002 C CA . ALA A 1 267 ? -10.083 -7.154 10.417 1.00 76.50 267 ALA A CA 1
ATOM 2003 C C . ALA A 1 267 ? -10.931 -6.085 11.132 1.00 76.50 267 ALA A C 1
ATOM 2005 O O . ALA A 1 267 ? -11.498 -6.349 12.192 1.00 76.50 267 ALA A O 1
ATOM 2006 N N . ILE A 1 268 ? -11.096 -4.898 10.537 1.00 74.44 268 ILE A N 1
ATOM 2007 C CA . ILE A 1 268 ? -11.882 -3.815 11.152 1.00 74.44 268 ILE A CA 1
ATOM 2008 C C . ILE A 1 268 ? -13.370 -4.152 11.236 1.00 74.44 268 ILE A C 1
ATOM 2010 O O . ILE A 1 268 ? -13.998 -3.859 12.253 1.00 74.44 268 ILE A O 1
ATOM 2014 N N . ARG A 1 269 ? -13.948 -4.770 10.197 1.00 69.56 269 ARG A N 1
ATOM 2015 C CA . ARG A 1 269 ? -15.365 -5.174 10.203 1.00 69.56 269 ARG A CA 1
ATOM 2016 C C . ARG A 1 269 ? -15.666 -6.211 11.278 1.00 69.56 269 ARG A C 1
ATOM 2018 O O . ARG A 1 269 ? -16.715 -6.122 11.909 1.00 69.56 269 ARG A O 1
ATOM 2025 N N . GLY A 1 270 ? -14.763 -7.167 11.479 1.00 61.31 270 GLY A N 1
ATOM 2026 C CA . GLY A 1 270 ? -14.897 -8.169 12.530 1.00 61.31 270 GLY A CA 1
ATOM 2027 C C . GLY A 1 270 ? -15.015 -7.571 13.921 1.00 61.31 270 GLY A C 1
ATOM 2028 O O . GLY A 1 270 ? -15.876 -7.955 14.704 1.00 61.31 270 GLY A O 1
ATOM 2029 N N . ILE A 1 271 ? -14.199 -6.552 14.180 1.00 60.72 271 ILE A N 1
ATOM 2030 C CA . ILE A 1 271 ? -14.167 -5.853 15.463 1.00 60.72 271 ILE A CA 1
ATOM 2031 C C . ILE A 1 271 ? -15.442 -5.024 15.691 1.00 60.72 271 ILE A C 1
ATOM 2033 O O . ILE A 1 271 ? -15.893 -4.948 16.825 1.00 60.72 271 ILE A O 1
ATOM 2037 N N . VAL A 1 272 ? -16.056 -4.456 14.640 1.00 59.44 272 VAL A N 1
ATOM 2038 C CA . VAL A 1 272 ? -17.357 -3.752 14.760 1.00 59.44 272 VAL A CA 1
ATOM 2039 C C . VAL A 1 272 ? -18.441 -4.691 15.272 1.00 59.44 272 VAL A C 1
ATOM 2041 O O . VAL A 1 272 ? -19.133 -4.376 16.227 1.00 59.44 272 VAL A O 1
ATOM 2044 N N . ARG A 1 273 ? -18.576 -5.873 14.660 1.00 57.66 273 ARG A N 1
ATOM 2045 C CA . ARG A 1 273 ? -19.681 -6.790 14.979 1.00 57.66 273 ARG A CA 1
ATOM 2046 C C . ARG A 1 273 ? -19.644 -7.316 16.413 1.00 57.66 273 ARG A C 1
ATOM 2048 O O . ARG A 1 273 ? -20.695 -7.621 16.951 1.00 57.66 273 ARG A O 1
ATOM 2055 N N . LEU A 1 274 ? -18.455 -7.425 17.004 1.00 52.88 274 LEU A N 1
A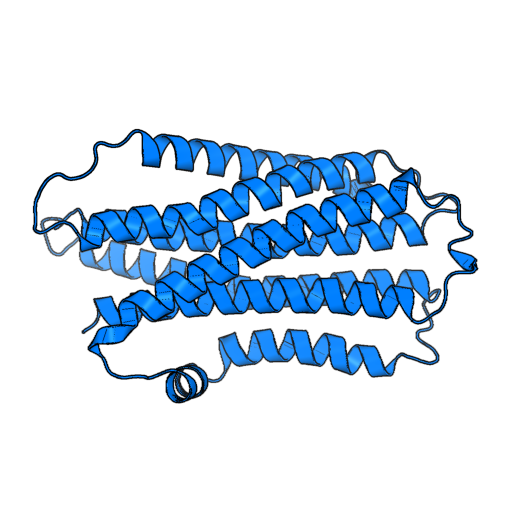TOM 2056 C CA . LEU A 1 274 ? -18.274 -7.867 18.390 1.00 52.88 274 LEU A CA 1
ATOM 2057 C C . LEU A 1 274 ? -18.578 -6.769 19.422 1.00 52.88 274 LEU A C 1
ATOM 2059 O O . LEU A 1 274 ? -18.648 -7.068 20.605 1.00 52.88 274 LEU A O 1
ATOM 2063 N N . SER A 1 275 ? -18.696 -5.510 18.993 1.00 48.81 275 SER A N 1
ATOM 2064 C CA . SER A 1 275 ? -19.040 -4.373 19.855 1.00 48.81 275 SER A CA 1
ATOM 2065 C C . SER A 1 275 ? -20.552 -4.149 19.965 1.00 48.81 275 SER A C 1
ATOM 2067 O O . SER A 1 275 ? -21.000 -3.531 20.926 1.00 48.81 275 SER A O 1
ATOM 2069 N N . ASP A 1 276 ? -21.317 -4.609 18.970 1.00 46.06 276 ASP A N 1
ATOM 2070 C CA . ASP A 1 276 ? -22.759 -4.356 18.843 1.00 46.06 276 ASP A CA 1
ATOM 2071 C C . ASP A 1 276 ? -23.637 -5.507 19.380 1.00 46.06 276 ASP A C 1
ATOM 2073 O O . ASP A 1 276 ? -24.862 -5.376 19.404 1.00 46.06 276 ASP A O 1
ATOM 2077 N N . GLY A 1 277 ? -23.036 -6.646 19.746 1.00 40.50 277 GLY A N 1
ATOM 2078 C CA . GLY A 1 277 ? -23.718 -7.842 20.261 1.00 40.50 277 GLY A CA 1
ATOM 2079 C C . GLY A 1 277 ? -23.349 -8.129 21.704 1.00 40.50 277 GLY A C 1
ATOM 2080 O O . GLY A 1 277 ? -24.262 -8.537 22.452 1.00 40.50 277 GLY A O 1
#